Protein AF-A0A959KQ36-F1 (afdb_monomer_lite)

Foldseek 3Di:
DDDDDDPDPPPPPVVVVVVPPPPVPDCVVVCVPPPPPPPPPQWQFQEKEAEAALAPPDPDGFPPKAKDKDDPLLQQWAFPVRHSHFDQDPRMTTTIGGPVRFAAQVGWRWMWMWIDGPQWDIAIAIDTHHGSNHHDYYYAHTARQVDGHQQKHKDKDKQAWQDPQGRQAKDKDKTDDDPRHHKMKMKIDHHRKFFAAPVRHGAGAMKMKIKMWGAPPDPSSVSNCHRVFPFWWEAEPVRHTPGTHGDLDQIDMDMWMDGPPTTGDDIPDDMDMDMDTDQQRQDPVVRGGDDFQDKDWDWDADPVNRYIYTHDIDTDHDDPPD

pLDDT: mean 86.6, std 15.68, range [32.81, 97.75]

Sequence (322 aa):
MRIQNSTWTLGLFLLLLLAGACKRETFLEFADGLVLNVNTNILKTPLVISFVNANPNSGLSPNNITVDVLGEGADKLYSLTGESTITVIEGIVNIGIRPADAPSVQNPLEFTLIAKAPGFLQSVNHFTIFDADLTQHVTVYMVEKDHAPAGISVDRDQILDVQDGGLDVPFVIESNVSSTKKEKIQFFLPQGVQLLDRNFQPLNGSGQIELAHFDNRSPFSLDALTGMTDAMPAVDQDGKILGTVSFDLASLYSIEMTVGSQEVRYFSEPAVVTLTLNPQTFNPQTNDYIKAGDILPVWSLDETAMQWHKETLAEVVSNNGG

Radius of gyration: 32.19 Å; chains: 1; bounding box: 129×63×70 Å

Secondary structure (DSSP, 8-state):
--------SSSSSSSSSSSS------THHHHTT----------EEEEEEEEEES-TT--PPP-S-EEEEESTTGGGEE-TTS-SS---BTTEEEEEE-GGG--BTTB-EEEEEEEE-TTB--EEEEEEES-TTS-EEEEEEE-BSSSPPTTEEEEEEEEEEEETTEESS-EEEEPPP-SS----EEEEE-TTPPEE-TTSPBP-EEEEEEEEEE-TT-HHHHHTTTTTSSSEEEE-TT--EEEEE----S-EEEEEEEETTEEP-EESS--EEEEPPPTT-EETTTTEE--TT-EEEEEEEETTTTEEEEEEEEEP---TT-

Structure (mmCIF, N/CA/C/O backbone):
data_AF-A0A959KQ36-F1
#
_entry.id   AF-A0A959KQ36-F1
#
loop_
_atom_site.group_PDB
_atom_site.id
_atom_site.type_symbol
_atom_site.label_atom_id
_atom_site.label_alt_id
_atom_site.label_comp_id
_atom_site.label_asym_id
_atom_site.label_entity_id
_atom_site.label_seq_id
_atom_site.pdbx_PDB_ins_code
_atom_site.Cartn_x
_atom_site.Cartn_y
_atom_site.Cartn_z
_atom_site.occupancy
_atom_site.B_iso_or_equiv
_atom_site.auth_seq_id
_atom_site.auth_comp_id
_atom_site.auth_asym_id
_atom_site.auth_atom_id
_atom_site.pdbx_PDB_model_num
ATOM 1 N N . MET A 1 1 ? 101.581 -41.387 -39.940 1.00 39.34 1 MET A N 1
ATOM 2 C CA . MET A 1 1 ? 101.558 -41.018 -38.509 1.00 39.34 1 MET A CA 1
ATOM 3 C C . MET A 1 1 ? 100.228 -40.328 -38.224 1.00 39.34 1 MET A C 1
ATOM 5 O O . MET A 1 1 ? 99.742 -39.604 -39.079 1.00 39.34 1 MET A O 1
ATOM 9 N N . ARG A 1 2 ? 99.628 -40.699 -37.091 1.00 35.94 2 ARG A N 1
ATOM 10 C CA . ARG A 1 2 ? 98.299 -40.395 -36.519 1.00 35.94 2 ARG A CA 1
ATOM 11 C C . ARG A 1 2 ? 97.857 -38.905 -36.537 1.00 35.94 2 ARG A C 1
ATOM 13 O O . ARG A 1 2 ? 98.700 -38.064 -36.272 1.00 35.94 2 ARG A O 1
ATOM 20 N N . ILE A 1 3 ? 96.562 -38.638 -36.836 1.00 41.47 3 ILE A N 1
ATOM 21 C CA . ILE A 1 3 ? 95.482 -38.080 -35.943 1.00 41.47 3 ILE A CA 1
ATOM 22 C C . ILE A 1 3 ? 95.490 -36.518 -35.893 1.00 41.47 3 ILE A C 1
ATOM 24 O O . ILE A 1 3 ? 96.571 -35.960 -35.887 1.00 41.47 3 ILE A O 1
ATOM 28 N N . GLN A 1 4 ? 94.414 -35.700 -35.900 1.00 42.56 4 GLN A N 1
ATOM 29 C CA . GLN A 1 4 ? 92.993 -35.799 -35.499 1.00 42.56 4 GLN A CA 1
ATOM 30 C C . GLN A 1 4 ? 92.116 -34.701 -36.164 1.00 42.56 4 GLN A C 1
ATOM 32 O O . GLN A 1 4 ? 92.596 -33.611 -36.453 1.00 42.56 4 GLN A O 1
ATOM 37 N N . ASN A 1 5 ? 90.821 -35.015 -36.295 1.00 39.38 5 ASN A N 1
ATOM 38 C CA . ASN A 1 5 ? 89.581 -34.211 -36.288 1.00 39.38 5 ASN A CA 1
ATOM 39 C C . ASN A 1 5 ? 89.622 -32.684 -36.054 1.00 39.38 5 ASN A C 1
ATOM 41 O O . ASN A 1 5 ? 90.234 -32.224 -35.099 1.00 39.38 5 ASN A O 1
ATOM 45 N N . SER A 1 6 ? 88.728 -31.954 -36.741 1.00 42.88 6 SER A N 1
ATOM 46 C CA . SER A 1 6 ? 87.788 -31.026 -36.076 1.00 42.88 6 SER A CA 1
ATOM 47 C C . SER A 1 6 ? 86.678 -30.566 -37.034 1.00 42.88 6 SER A C 1
ATOM 49 O O . SER A 1 6 ? 86.832 -29.652 -37.841 1.00 42.88 6 SER A O 1
ATOM 51 N N . THR A 1 7 ? 85.539 -31.243 -36.941 1.00 48.69 7 THR A N 1
ATOM 52 C CA . THR A 1 7 ? 84.243 -30.914 -37.540 1.00 48.69 7 THR A CA 1
ATOM 53 C C . THR A 1 7 ? 83.518 -29.884 -36.667 1.00 48.69 7 THR A C 1
ATOM 55 O O . THR A 1 7 ? 82.726 -30.284 -35.823 1.00 48.69 7 THR A O 1
ATOM 58 N N . TRP A 1 8 ? 83.793 -28.580 -36.810 1.00 44.97 8 TRP A N 1
ATOM 59 C CA . TRP A 1 8 ? 83.130 -27.547 -35.978 1.00 44.97 8 TRP A CA 1
ATOM 60 C C . TRP A 1 8 ? 82.817 -26.205 -36.667 1.00 44.97 8 TRP A C 1
ATOM 62 O O . TRP A 1 8 ? 82.429 -25.257 -35.994 1.00 44.97 8 TRP A O 1
ATOM 72 N N . THR A 1 9 ? 82.912 -26.083 -37.994 1.00 48.66 9 THR A N 1
ATOM 73 C CA . THR A 1 9 ? 82.723 -24.778 -38.673 1.00 48.66 9 THR A CA 1
ATOM 74 C C . THR A 1 9 ? 81.495 -24.665 -39.577 1.00 48.66 9 THR A C 1
ATOM 76 O O . THR A 1 9 ? 81.267 -23.597 -40.135 1.00 48.66 9 THR A O 1
ATOM 79 N N . LEU A 1 10 ? 80.646 -25.697 -39.673 1.00 43.16 10 LEU A N 1
ATOM 80 C CA . LEU A 1 10 ? 79.378 -25.618 -40.425 1.00 43.16 10 LEU A CA 1
ATOM 81 C C . LEU A 1 10 ? 78.141 -25.295 -39.564 1.00 43.16 10 LEU A C 1
ATOM 83 O O . LEU A 1 10 ? 77.062 -25.083 -40.106 1.00 43.16 10 LEU A O 1
ATOM 87 N N . GLY A 1 11 ? 78.280 -25.234 -38.234 1.00 41.78 11 GLY A N 1
ATOM 88 C CA . GLY A 1 11 ? 77.163 -24.979 -37.312 1.00 41.78 11 GLY A CA 1
ATOM 89 C C . GLY A 1 11 ? 76.848 -23.500 -37.059 1.00 41.78 11 GLY A C 1
ATOM 90 O O . GLY A 1 11 ? 75.763 -23.187 -36.582 1.00 41.78 11 GLY A O 1
ATOM 91 N N . LEU A 1 12 ? 77.762 -22.577 -37.385 1.00 45.16 12 LEU A N 1
ATOM 92 C CA . LEU A 1 12 ? 77.615 -21.163 -37.008 1.00 45.16 12 LEU A CA 1
ATOM 93 C C . LEU A 1 12 ? 76.959 -20.285 -38.090 1.00 45.16 12 LEU A C 1
ATOM 95 O O . LEU A 1 12 ? 76.477 -19.201 -37.781 1.00 45.16 12 LEU A O 1
ATOM 99 N N . PHE A 1 13 ? 76.888 -20.747 -39.344 1.00 46.06 13 PHE A N 1
ATOM 100 C CA . PHE A 1 13 ? 76.277 -19.979 -40.442 1.00 46.06 13 PHE A CA 1
ATOM 101 C C . PHE A 1 13 ? 74.783 -20.293 -40.645 1.00 46.06 13 PHE A C 1
ATOM 103 O O . PHE A 1 13 ? 74.053 -19.482 -41.207 1.00 46.06 13 PHE A O 1
ATOM 110 N N . LEU A 1 14 ? 74.297 -21.431 -40.128 1.00 44.25 14 LEU A N 1
ATOM 111 C CA . LEU A 1 14 ? 72.878 -21.810 -40.190 1.00 44.25 14 LEU A CA 1
ATOM 112 C C . LEU A 1 14 ? 72.047 -21.203 -39.040 1.00 44.25 14 LEU A C 1
ATOM 114 O O . LEU A 1 14 ? 70.830 -21.096 -39.154 1.00 44.25 14 LEU A O 1
ATOM 118 N N . LEU A 1 15 ? 72.692 -20.750 -37.957 1.00 43.53 15 LEU A N 1
ATOM 119 C CA . LEU A 1 15 ? 72.014 -20.119 -36.814 1.00 43.53 15 LEU A CA 1
ATOM 120 C C . LEU A 1 15 ? 71.722 -18.618 -37.022 1.00 43.53 15 LEU A C 1
ATOM 122 O O . LEU A 1 15 ? 70.867 -18.061 -36.342 1.00 43.53 15 LEU A O 1
ATOM 126 N N . LEU A 1 16 ? 72.394 -17.964 -37.977 1.00 48.03 16 LEU A N 1
ATOM 127 C CA . LEU A 1 16 ? 72.200 -16.540 -38.301 1.00 48.03 16 LEU A CA 1
ATOM 128 C C . LEU A 1 16 ? 71.089 -16.286 -39.337 1.00 48.03 16 LEU A C 1
ATOM 130 O O . LEU A 1 16 ? 70.640 -15.153 -39.475 1.00 48.03 16 LEU A O 1
ATOM 134 N N . LEU A 1 17 ? 70.591 -17.327 -40.014 1.00 48.25 17 LEU A N 1
ATOM 135 C CA . LEU A 1 17 ? 69.472 -17.223 -40.965 1.00 48.25 17 LEU A CA 1
ATOM 136 C C . LEU A 1 17 ? 68.087 -17.424 -40.321 1.00 48.25 17 LEU A C 1
ATOM 138 O O . LEU A 1 17 ? 67.076 -17.163 -40.965 1.00 48.25 17 LEU A O 1
ATOM 142 N N . LEU A 1 18 ? 68.019 -17.816 -39.043 1.00 49.22 18 LEU A N 1
ATOM 143 C CA . LEU A 1 18 ? 66.759 -17.974 -38.297 1.00 49.22 18 LEU A CA 1
ATOM 144 C C . LEU A 1 18 ? 66.355 -16.729 -37.483 1.00 49.22 18 LEU A C 1
ATOM 146 O O . LEU A 1 18 ? 65.248 -16.680 -36.956 1.00 49.22 18 LEU A O 1
ATOM 150 N N . ALA A 1 19 ? 67.200 -15.693 -37.421 1.00 47.44 19 ALA A N 1
ATOM 151 C CA . ALA A 1 19 ? 66.886 -14.439 -36.725 1.00 47.44 19 ALA A CA 1
ATOM 152 C C . ALA A 1 19 ? 66.074 -13.433 -37.575 1.00 47.44 19 ALA A C 1
ATOM 154 O O . ALA A 1 19 ? 65.651 -12.403 -37.059 1.00 47.44 19 ALA A O 1
ATOM 155 N N . GLY A 1 20 ? 65.843 -13.713 -38.866 1.00 50.19 20 GLY A N 1
ATOM 156 C CA . GLY A 1 20 ? 65.149 -12.805 -39.794 1.00 50.19 20 GLY A CA 1
ATOM 157 C C . GLY A 1 20 ? 63.683 -13.140 -40.097 1.00 50.19 20 GLY A C 1
ATOM 158 O O . GLY A 1 20 ? 63.033 -12.375 -40.803 1.00 50.19 20 GLY A O 1
ATOM 159 N N . ALA A 1 21 ? 63.152 -14.262 -39.597 1.00 45.69 21 ALA A N 1
ATOM 160 C CA . ALA A 1 21 ? 61.832 -14.778 -39.993 1.00 45.69 21 ALA A CA 1
ATOM 161 C C . ALA A 1 21 ? 60.810 -14.863 -38.847 1.00 45.69 21 ALA A C 1
ATOM 163 O O . ALA A 1 21 ? 59.798 -15.541 -38.974 1.00 45.69 21 ALA A O 1
ATOM 164 N N . CYS A 1 22 ? 61.038 -14.151 -37.743 1.00 48.75 22 CYS A N 1
ATOM 165 C CA . CYS A 1 22 ? 60.004 -13.917 -36.739 1.00 48.75 22 CYS A CA 1
ATOM 166 C C . CYS A 1 22 ? 59.527 -12.466 -36.864 1.00 48.75 22 CYS A C 1
ATOM 168 O O . CYS A 1 22 ? 59.737 -11.638 -35.977 1.00 48.75 22 CYS A O 1
ATOM 170 N N . LYS A 1 23 ? 58.904 -12.137 -38.006 1.00 49.00 23 LYS A N 1
ATOM 171 C CA . LYS A 1 23 ? 57.934 -11.044 -38.002 1.00 49.00 23 LYS A CA 1
ATOM 172 C C . LYS A 1 23 ? 56.833 -11.512 -37.064 1.00 49.00 23 LYS A C 1
ATOM 174 O O . LYS A 1 23 ? 56.062 -12.408 -37.386 1.00 49.00 23 LYS A O 1
ATOM 179 N N . ARG A 1 24 ? 56.843 -10.963 -35.855 1.00 48.59 24 ARG A N 1
ATOM 180 C CA . ARG A 1 24 ? 55.695 -10.968 -34.963 1.00 48.59 24 ARG A CA 1
ATOM 181 C C . ARG A 1 24 ? 54.621 -10.208 -35.728 1.00 48.59 24 ARG A C 1
ATOM 183 O O . ARG A 1 24 ? 54.586 -8.987 -35.635 1.00 48.59 24 ARG A O 1
ATOM 190 N N . GLU A 1 25 ? 53.840 -10.913 -36.543 1.00 49.97 25 GLU A N 1
ATOM 191 C CA . GLU A 1 25 ? 52.585 -10.386 -37.059 1.00 49.97 25 GLU A CA 1
ATOM 192 C C . GLU A 1 25 ? 51.754 -10.106 -35.819 1.00 49.97 25 GLU A C 1
ATOM 194 O O . GLU A 1 25 ? 51.237 -10.988 -35.129 1.00 49.97 25 GLU A O 1
ATOM 199 N N . THR A 1 26 ? 51.839 -8.856 -35.384 1.00 53.16 26 THR A N 1
ATOM 200 C CA . THR A 1 26 ? 51.084 -8.375 -34.254 1.00 53.16 26 THR A CA 1
ATOM 201 C C . THR A 1 26 ? 49.630 -8.508 -34.651 1.00 53.16 26 THR A C 1
ATOM 203 O O . THR A 1 26 ? 49.265 -8.135 -35.759 1.00 53.16 26 THR A O 1
ATOM 206 N N . PHE A 1 27 ? 48.802 -8.982 -33.725 1.00 53.59 27 PHE A N 1
ATOM 207 C CA . PHE A 1 27 ? 47.335 -8.976 -33.782 1.00 53.59 27 PHE A CA 1
ATOM 208 C C . PHE A 1 27 ? 46.727 -7.700 -34.422 1.00 53.59 27 PHE A C 1
ATOM 210 O O . PHE A 1 27 ? 45.635 -7.735 -34.972 1.00 53.59 27 PHE A O 1
ATOM 217 N N . LEU A 1 28 ? 47.478 -6.595 -34.405 1.00 53.62 28 LEU A N 1
ATOM 218 C CA . LEU A 1 28 ? 47.229 -5.333 -35.096 1.00 53.62 28 LEU A CA 1
ATOM 219 C C . LEU A 1 28 ? 47.080 -5.426 -36.634 1.00 53.62 28 LEU A C 1
ATOM 221 O O . LEU A 1 28 ? 46.250 -4.699 -37.159 1.00 53.62 28 LEU A O 1
ATOM 225 N N . GLU A 1 29 ? 47.780 -6.312 -37.358 1.00 57.22 29 GLU A N 1
ATOM 226 C CA . GLU A 1 29 ? 47.591 -6.465 -38.823 1.00 57.22 29 GLU A CA 1
ATOM 227 C C . GLU A 1 29 ? 46.264 -7.166 -39.175 1.00 57.22 29 GLU A C 1
ATOM 229 O O . GLU A 1 29 ? 45.702 -6.916 -40.236 1.00 57.22 29 GLU A O 1
ATOM 234 N N . PHE A 1 30 ? 45.710 -7.981 -38.266 1.00 56.03 30 PHE A N 1
ATOM 235 C CA . PHE A 1 30 ? 44.366 -8.569 -38.408 1.00 56.03 30 PHE A CA 1
ATOM 236 C C . PHE A 1 30 ? 43.237 -7.622 -37.969 1.00 56.03 30 PHE A C 1
ATOM 238 O O . PHE A 1 30 ? 42.074 -7.865 -38.287 1.00 56.03 30 PHE A O 1
ATOM 245 N N . ALA A 1 31 ? 43.561 -6.570 -37.215 1.00 59.69 31 ALA A N 1
ATOM 246 C CA . ALA A 1 31 ? 42.600 -5.574 -36.750 1.00 59.69 31 ALA A CA 1
ATOM 247 C C . ALA A 1 31 ? 42.448 -4.397 -37.730 1.00 59.69 31 ALA A C 1
ATOM 249 O O . ALA A 1 31 ? 41.450 -3.676 -37.662 1.00 59.69 31 ALA A O 1
ATOM 250 N N . ASP A 1 32 ? 43.401 -4.211 -38.648 1.00 54.84 32 ASP A N 1
ATOM 251 C CA . ASP A 1 32 ? 43.357 -3.144 -39.646 1.00 54.84 32 ASP A CA 1
ATOM 252 C C . ASP A 1 32 ? 42.294 -3.473 -40.709 1.00 54.84 32 ASP A C 1
ATOM 254 O O . ASP A 1 32 ? 42.451 -4.357 -41.549 1.00 54.84 32 ASP A O 1
ATOM 258 N N . GLY A 1 33 ? 41.148 -2.793 -40.615 1.00 58.69 33 GLY A N 1
ATOM 259 C CA . GLY A 1 33 ? 39.956 -3.060 -41.429 1.00 58.69 33 GLY A CA 1
ATOM 260 C C . GLY A 1 33 ? 38.892 -3.934 -40.754 1.00 58.69 33 GLY A C 1
ATOM 261 O O . GLY A 1 33 ? 37.825 -4.140 -41.338 1.00 58.69 33 GLY A O 1
ATOM 262 N N . LEU A 1 34 ? 39.119 -4.401 -39.519 1.00 56.16 34 LEU A N 1
ATOM 263 C CA . LEU A 1 34 ? 38.084 -5.064 -38.726 1.00 56.16 34 LEU A CA 1
ATOM 264 C C . LEU A 1 34 ? 37.085 -4.018 -38.211 1.00 56.16 34 LEU A C 1
ATOM 266 O O . LEU A 1 34 ? 37.277 -3.396 -37.167 1.00 56.16 34 LEU A O 1
ATOM 270 N N . VAL A 1 35 ? 35.976 -3.846 -38.927 1.00 60.88 35 VAL A N 1
ATOM 271 C CA . VAL A 1 35 ? 34.813 -3.125 -38.401 1.00 60.88 35 VAL A CA 1
ATOM 272 C C . VAL A 1 35 ? 34.049 -4.083 -37.492 1.00 60.88 35 VAL A C 1
ATOM 274 O O . VAL A 1 35 ? 33.198 -4.851 -37.942 1.00 60.88 35 VAL A O 1
ATOM 277 N N . LEU A 1 36 ? 34.373 -4.062 -36.198 1.00 54.25 36 LEU A N 1
ATOM 278 C CA . LEU A 1 36 ? 33.565 -4.733 -35.187 1.00 54.25 36 LEU A CA 1
ATOM 279 C C . LEU A 1 36 ? 32.254 -3.954 -35.029 1.00 54.25 36 LEU A C 1
ATOM 281 O O . LEU A 1 36 ? 32.176 -2.970 -34.297 1.00 54.25 36 LEU A O 1
ATOM 285 N N . ASN A 1 37 ? 31.225 -4.391 -35.747 1.00 50.53 37 ASN A N 1
ATOM 286 C CA . ASN A 1 37 ? 29.881 -3.852 -35.609 1.00 50.53 37 ASN A CA 1
ATOM 287 C C . ASN A 1 37 ? 29.239 -4.483 -34.362 1.00 50.53 37 ASN A C 1
ATOM 289 O O . ASN A 1 37 ? 28.537 -5.491 -34.442 1.00 50.53 37 ASN A O 1
ATOM 293 N N . VAL A 1 38 ? 29.581 -3.953 -33.183 1.00 56.94 38 VAL A N 1
ATOM 294 C CA . VAL A 1 38 ? 28.945 -4.355 -31.924 1.00 56.94 38 VAL A CA 1
ATOM 295 C C . VAL A 1 38 ? 27.541 -3.776 -31.934 1.00 56.94 38 VAL A C 1
ATOM 297 O O . VAL A 1 38 ? 27.365 -2.567 -31.805 1.00 56.94 38 VAL A O 1
ATOM 300 N N . ASN A 1 39 ? 26.537 -4.635 -32.093 1.00 52.00 39 ASN A N 1
ATOM 301 C CA . ASN A 1 39 ? 25.166 -4.231 -31.834 1.00 52.00 39 ASN A CA 1
ATOM 302 C C . ASN A 1 39 ? 25.042 -3.947 -30.329 1.00 52.00 39 ASN A C 1
ATOM 304 O O . ASN A 1 39 ? 25.015 -4.868 -29.517 1.00 52.00 39 ASN A O 1
ATOM 308 N N . THR A 1 40 ? 25.028 -2.667 -29.962 1.00 56.12 40 THR A N 1
ATOM 309 C CA . THR A 1 40 ? 24.921 -2.206 -28.572 1.00 56.12 40 THR A CA 1
ATOM 310 C C . THR A 1 40 ? 23.494 -2.279 -28.036 1.00 56.12 40 THR A C 1
ATOM 312 O O . THR A 1 40 ? 23.262 -1.898 -26.891 1.00 56.12 40 THR A O 1
ATOM 315 N N . ASN A 1 41 ? 22.535 -2.782 -28.822 1.00 62.81 41 ASN A N 1
ATOM 316 C CA . ASN A 1 41 ? 21.146 -2.940 -28.405 1.00 62.81 41 ASN A CA 1
ATOM 317 C C . ASN A 1 41 ? 20.966 -4.219 -27.566 1.00 62.81 41 ASN A C 1
ATOM 319 O O . ASN A 1 41 ? 20.282 -5.166 -27.954 1.00 62.81 41 ASN A O 1
ATOM 323 N N . ILE A 1 42 ? 21.684 -4.272 -26.444 1.00 79.81 42 ILE A N 1
ATOM 324 C CA . ILE A 1 42 ? 21.745 -5.432 -25.545 1.00 79.81 42 ILE A CA 1
ATOM 325 C C . ILE A 1 42 ? 20.494 -5.478 -24.653 1.00 79.81 42 ILE A C 1
ATOM 327 O O . ILE A 1 42 ? 20.052 -6.559 -24.262 1.00 79.81 42 ILE A O 1
ATOM 331 N N . LEU A 1 43 ? 19.892 -4.316 -24.387 1.00 85.50 43 LEU A N 1
ATOM 332 C CA . LEU A 1 43 ? 18.676 -4.153 -23.600 1.00 85.50 43 LEU A CA 1
ATOM 333 C C . LEU A 1 43 ? 17.736 -3.160 -24.279 1.00 85.50 43 LEU A C 1
ATOM 335 O O . LEU A 1 43 ? 18.173 -2.128 -24.783 1.00 85.50 43 LEU A O 1
ATOM 339 N N . LYS A 1 44 ? 16.442 -3.466 -24.231 1.00 90.75 44 LYS A N 1
ATOM 340 C CA . LYS A 1 44 ? 15.368 -2.499 -24.453 1.00 90.75 44 LYS A CA 1
ATOM 341 C C . LYS A 1 44 ? 15.007 -1.863 -23.112 1.00 90.75 44 LYS A C 1
ATOM 343 O O . LYS A 1 44 ? 15.012 -2.574 -22.113 1.00 90.75 44 LYS A O 1
ATOM 348 N N . THR A 1 45 ? 14.653 -0.578 -23.086 1.00 90.06 45 THR A N 1
ATOM 349 C CA . THR A 1 45 ? 14.275 0.141 -21.851 1.00 90.06 45 THR A CA 1
ATOM 350 C C . THR A 1 45 ? 12.804 0.553 -21.900 1.00 90.06 45 THR A C 1
ATOM 352 O O . THR A 1 45 ? 12.495 1.708 -22.202 1.00 90.06 45 THR A O 1
ATOM 355 N N . PRO A 1 46 ? 11.870 -0.378 -21.664 1.00 91.50 46 PRO A N 1
ATOM 356 C CA . PRO A 1 46 ? 10.446 -0.083 -21.769 1.00 91.50 46 PRO A CA 1
ATOM 357 C C . PRO A 1 46 ? 9.865 0.685 -20.592 1.00 91.50 46 PRO A C 1
ATOM 359 O O . PRO A 1 46 ? 8.732 1.140 -20.689 1.00 91.50 46 PRO A O 1
ATOM 362 N N . LEU A 1 47 ? 10.591 0.839 -19.484 1.00 95.00 47 LEU A N 1
ATOM 363 C CA . LEU A 1 47 ? 10.050 1.524 -18.319 1.00 95.00 47 LEU A CA 1
ATOM 364 C C . LEU A 1 47 ? 11.109 2.377 -17.624 1.00 95.00 47 LEU A C 1
ATOM 366 O O . LEU A 1 47 ? 12.192 1.908 -17.272 1.00 95.00 47 LEU A O 1
ATOM 370 N N . VAL A 1 48 ? 10.754 3.639 -17.407 1.00 95.81 48 VAL A N 1
ATOM 371 C CA . VAL A 1 48 ? 11.490 4.597 -16.588 1.00 95.81 48 VAL A CA 1
ATOM 372 C C . VAL A 1 48 ? 10.578 5.028 -15.450 1.00 95.81 48 VAL A C 1
ATOM 374 O O . VAL A 1 48 ? 9.477 5.521 -15.688 1.00 95.81 48 VAL A O 1
ATOM 377 N N . ILE A 1 49 ? 11.041 4.840 -14.220 1.00 96.31 49 ILE A N 1
ATOM 378 C CA . ILE A 1 49 ? 10.292 5.135 -13.002 1.00 96.31 49 ILE A CA 1
ATOM 379 C C . ILE A 1 49 ? 10.974 6.295 -12.290 1.00 96.31 49 ILE A C 1
ATOM 381 O O . ILE A 1 49 ? 12.162 6.212 -11.984 1.00 96.31 49 ILE A O 1
ATOM 385 N N . SER A 1 50 ? 10.220 7.349 -12.003 1.00 96.62 50 SER A N 1
ATOM 386 C CA . SER A 1 50 ? 10.675 8.491 -11.210 1.00 96.62 50 SER A CA 1
ATOM 387 C C . SER A 1 50 ? 9.976 8.488 -9.858 1.00 96.62 50 SER A C 1
ATOM 389 O O . SER A 1 50 ? 8.750 8.470 -9.799 1.00 96.62 50 SER A O 1
ATOM 391 N N . PHE A 1 51 ? 10.738 8.550 -8.773 1.00 97.12 51 PHE A N 1
ATOM 392 C CA . PHE A 1 51 ? 10.211 8.658 -7.418 1.00 97.12 51 PHE A CA 1
ATOM 393 C C . PHE A 1 51 ? 10.183 10.120 -6.986 1.00 97.12 51 PHE A C 1
ATOM 395 O O . PHE A 1 51 ? 11.204 10.809 -7.008 1.00 97.12 51 PHE A O 1
ATOM 402 N N . VAL A 1 52 ? 9.013 10.596 -6.573 1.00 96.94 52 VAL A N 1
ATOM 403 C CA . VAL A 1 52 ? 8.814 11.976 -6.115 1.00 96.94 52 VAL A CA 1
ATOM 404 C C . VAL A 1 52 ? 8.045 11.992 -4.802 1.00 96.94 52 VAL A C 1
ATOM 406 O O . VAL A 1 52 ? 7.388 11.017 -4.445 1.00 96.94 52 VAL A O 1
ATOM 409 N N . ASN A 1 53 ? 8.111 13.102 -4.069 1.00 97.56 53 ASN A N 1
ATOM 410 C CA . ASN A 1 53 ? 7.255 13.289 -2.903 1.00 97.56 53 ASN A CA 1
ATOM 411 C C . ASN A 1 53 ? 5.809 13.530 -3.363 1.00 97.56 53 ASN A C 1
ATOM 413 O O . ASN A 1 53 ? 5.563 14.383 -4.216 1.00 97.56 53 ASN A O 1
ATOM 417 N N . ALA A 1 54 ? 4.857 12.800 -2.783 1.00 96.69 54 ALA A N 1
ATOM 418 C CA . ALA A 1 54 ? 3.430 12.982 -3.031 1.00 96.69 54 ALA A CA 1
ATOM 419 C C . ALA A 1 54 ? 2.922 14.362 -2.574 1.00 96.69 54 ALA A C 1
ATOM 421 O O . ALA A 1 54 ? 1.917 14.856 -3.084 1.00 96.69 54 ALA A O 1
ATOM 422 N N . ASN A 1 55 ? 3.612 15.007 -1.627 1.00 96.31 55 ASN A N 1
ATOM 423 C CA . ASN A 1 55 ? 3.332 16.373 -1.207 1.00 96.31 55 ASN A CA 1
ATOM 424 C C . ASN A 1 55 ? 4.144 17.388 -2.027 1.00 96.31 55 ASN A C 1
ATOM 426 O O . ASN A 1 55 ? 5.328 17.589 -1.748 1.00 96.31 55 ASN A O 1
ATOM 430 N N . PRO A 1 56 ? 3.517 18.115 -2.975 1.00 92.81 56 PRO A N 1
ATOM 431 C CA . PRO A 1 56 ? 4.224 19.082 -3.818 1.00 92.81 56 PRO A CA 1
ATOM 432 C C . PRO A 1 56 ? 4.712 20.317 -3.049 1.00 92.81 56 PRO A C 1
ATOM 434 O O . PRO A 1 56 ? 5.494 21.101 -3.580 1.00 92.81 56 PRO A O 1
ATOM 437 N N . ASN A 1 57 ? 4.234 20.522 -1.817 1.00 93.44 57 ASN A N 1
ATOM 438 C CA . ASN A 1 57 ? 4.653 21.632 -0.964 1.00 93.44 57 ASN A CA 1
ATOM 439 C C . ASN A 1 57 ? 5.814 21.251 -0.037 1.00 93.44 57 ASN A C 1
ATOM 441 O O . ASN A 1 57 ? 6.320 22.115 0.680 1.00 93.44 57 ASN A O 1
ATOM 445 N N . SER A 1 58 ? 6.222 19.978 -0.021 1.00 93.56 58 SER A N 1
ATOM 446 C CA . SER A 1 58 ? 7.386 19.547 0.744 1.00 93.56 58 SER A CA 1
ATOM 447 C C . SER A 1 58 ? 8.674 19.847 -0.019 1.00 93.56 58 SER A C 1
ATOM 449 O O . SER A 1 58 ? 8.773 19.643 -1.228 1.00 93.56 58 SER A O 1
ATOM 451 N N . GLY A 1 59 ? 9.689 20.317 0.706 1.00 90.06 59 GLY A N 1
ATOM 452 C CA . GLY A 1 59 ? 11.051 20.437 0.182 1.00 90.06 59 GLY A CA 1
ATOM 453 C C . GLY A 1 59 ? 11.843 19.127 0.242 1.00 90.06 59 GLY A C 1
ATOM 454 O O . GLY A 1 59 ? 12.977 19.086 -0.234 1.00 90.06 59 GLY A O 1
ATOM 455 N N . LEU A 1 60 ? 11.288 18.070 0.847 1.00 93.81 60 LEU A N 1
ATOM 456 C CA . LEU A 1 60 ? 11.961 16.787 1.005 1.00 93.81 60 LEU A CA 1
ATOM 457 C C . LEU A 1 60 ? 11.732 15.916 -0.231 1.00 93.81 60 LEU A C 1
ATOM 459 O O . LEU A 1 60 ? 10.607 15.528 -0.529 1.00 93.81 60 LEU A O 1
ATOM 463 N N . SER A 1 61 ? 12.806 15.566 -0.933 1.00 94.19 61 SER A N 1
ATOM 464 C CA . SER A 1 61 ? 12.758 14.528 -1.970 1.00 94.19 61 SER A CA 1
ATOM 465 C C . SER A 1 61 ? 13.072 13.156 -1.366 1.00 94.19 61 SER A C 1
ATOM 467 O O . SER A 1 61 ? 13.937 13.083 -0.481 1.00 94.19 61 SER A O 1
ATOM 469 N N . PRO A 1 62 ? 12.428 12.070 -1.833 1.00 95.75 62 PRO A N 1
ATOM 470 C CA . PRO A 1 62 ? 12.816 10.720 -1.449 1.00 95.75 62 PRO A CA 1
ATOM 471 C C . PRO A 1 62 ? 14.288 10.469 -1.799 1.00 95.75 62 PRO A C 1
ATOM 473 O O . PRO A 1 62 ? 14.718 10.679 -2.929 1.00 95.75 62 PRO A O 1
ATOM 476 N N . ASN A 1 63 ? 15.076 10.045 -0.813 1.00 94.88 63 ASN A N 1
ATOM 477 C CA . ASN A 1 63 ? 16.505 9.764 -0.953 1.00 94.88 63 ASN A CA 1
ATOM 478 C C . ASN A 1 63 ? 16.821 8.390 -0.362 1.00 94.88 63 ASN A C 1
ATOM 480 O O . ASN A 1 63 ? 16.081 7.903 0.491 1.00 94.88 63 ASN A O 1
ATOM 484 N N . ASN A 1 64 ? 17.942 7.789 -0.778 1.00 95.19 64 ASN A N 1
ATOM 485 C CA . ASN A 1 64 ? 18.351 6.441 -0.355 1.00 95.19 64 ASN A CA 1
ATOM 486 C C . ASN A 1 64 ? 17.243 5.400 -0.579 1.00 95.19 64 ASN A C 1
ATOM 488 O O . ASN A 1 64 ? 16.972 4.569 0.287 1.00 95.19 64 ASN A O 1
ATOM 492 N N . ILE A 1 65 ? 16.579 5.499 -1.731 1.00 97.25 65 ILE A N 1
ATOM 493 C CA . ILE A 1 65 ? 15.475 4.619 -2.092 1.00 97.25 65 ILE A CA 1
ATOM 494 C C . ILE A 1 65 ? 16.039 3.229 -2.377 1.00 97.25 65 ILE A C 1
ATOM 496 O O . ILE A 1 65 ? 16.941 3.073 -3.203 1.00 97.25 65 ILE A O 1
ATOM 500 N N . THR A 1 66 ? 15.489 2.225 -1.710 1.00 96.12 66 THR A N 1
ATOM 501 C CA . THR A 1 66 ? 15.723 0.816 -2.022 1.00 96.12 66 THR A CA 1
ATOM 502 C C . THR A 1 66 ? 14.496 0.259 -2.720 1.00 96.12 66 THR A C 1
ATOM 504 O O . THR A 1 66 ? 13.372 0.579 -2.324 1.00 96.12 66 THR A O 1
ATOM 507 N N . VAL A 1 67 ? 14.711 -0.576 -3.733 1.00 95.00 67 VAL A N 1
ATOM 508 C CA . VAL A 1 67 ? 13.634 -1.234 -4.470 1.00 95.00 67 VAL A CA 1
ATOM 509 C C . VAL A 1 67 ? 13.791 -2.743 -4.393 1.00 95.00 67 VAL A C 1
ATOM 511 O O . VAL A 1 67 ? 14.867 -3.269 -4.666 1.00 95.00 67 VAL A O 1
ATOM 514 N N . ASP A 1 68 ? 12.703 -3.416 -4.044 1.00 93.25 68 ASP A N 1
ATOM 515 C CA . ASP A 1 68 ? 12.551 -4.860 -4.173 1.00 93.25 68 ASP A CA 1
ATOM 516 C C . ASP A 1 68 ? 11.610 -5.131 -5.349 1.00 93.25 68 ASP A C 1
ATOM 518 O O . ASP A 1 68 ? 10.619 -4.418 -5.537 1.00 93.25 68 ASP A O 1
ATOM 522 N N . VAL A 1 69 ? 11.917 -6.147 -6.158 1.00 92.75 69 VAL A N 1
ATOM 523 C CA . VAL A 1 69 ? 11.071 -6.536 -7.290 1.00 92.75 69 VAL A CA 1
ATOM 524 C C . VAL A 1 69 ?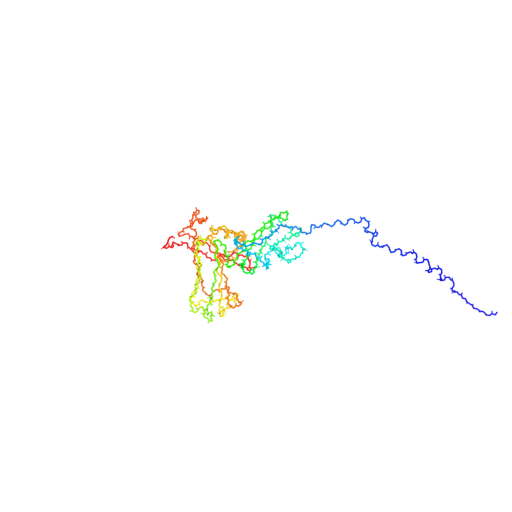 10.603 -7.971 -7.120 1.00 92.75 69 VAL A C 1
ATOM 526 O O . VAL A 1 69 ? 11.408 -8.876 -6.904 1.00 92.75 69 VAL A O 1
ATOM 529 N N . LEU A 1 70 ? 9.290 -8.160 -7.212 1.00 90.69 70 LEU A N 1
ATOM 530 C CA . LEU A 1 70 ? 8.594 -9.423 -7.000 1.00 90.69 70 LEU A CA 1
ATOM 531 C C . LEU A 1 70 ? 7.758 -9.798 -8.231 1.00 90.69 70 LEU A C 1
ATOM 533 O O . LEU A 1 70 ? 7.474 -8.961 -9.090 1.00 90.69 70 LEU A O 1
ATOM 537 N N . GLY A 1 71 ? 7.326 -11.057 -8.283 1.00 86.31 71 GLY A N 1
ATOM 538 C CA . GLY A 1 71 ? 6.482 -11.599 -9.351 1.00 86.31 71 GLY A CA 1
ATOM 539 C C . GLY A 1 71 ? 7.253 -12.408 -10.395 1.00 86.31 71 GLY A C 1
ATOM 540 O O . GLY A 1 71 ? 8.484 -12.448 -10.402 1.00 86.31 71 GLY A O 1
ATOM 541 N N . GLU A 1 72 ? 6.513 -13.071 -11.285 1.00 84.81 72 GLU A N 1
ATOM 542 C CA . GLU A 1 72 ? 7.072 -13.990 -12.289 1.00 84.81 72 GLU A CA 1
ATOM 543 C C . GLU A 1 72 ? 7.997 -13.307 -13.304 1.00 84.81 72 GLU A C 1
ATOM 545 O O . GLU A 1 72 ? 8.826 -13.969 -13.925 1.00 84.81 72 GLU A O 1
ATOM 550 N N . GLY A 1 73 ? 7.851 -11.994 -13.500 1.00 89.25 73 GLY A N 1
ATOM 551 C CA . GLY A 1 73 ? 8.696 -11.221 -14.400 1.00 89.25 73 GLY A CA 1
ATOM 552 C C . GLY A 1 73 ? 9.999 -10.706 -13.792 1.00 89.25 73 GLY A C 1
ATOM 553 O O . GLY A 1 73 ? 10.829 -10.187 -14.537 1.00 89.25 73 GLY A O 1
ATOM 554 N N . ALA A 1 74 ? 10.197 -10.822 -12.475 1.00 91.25 74 ALA A N 1
ATOM 555 C CA . ALA A 1 74 ? 11.291 -10.156 -11.767 1.00 91.25 74 ALA A CA 1
ATOM 556 C C . ALA A 1 74 ? 12.692 -10.590 -12.242 1.00 91.25 74 ALA A C 1
ATOM 558 O O . ALA A 1 74 ? 13.607 -9.772 -12.306 1.00 91.25 74 ALA A O 1
ATOM 559 N N . ASP A 1 75 ? 12.864 -11.856 -12.629 1.00 92.81 75 ASP A N 1
ATOM 560 C CA . ASP A 1 75 ? 14.141 -12.427 -13.082 1.00 92.81 75 ASP A CA 1
ATOM 561 C C . ASP A 1 75 ? 14.558 -11.995 -14.503 1.00 92.81 75 ASP A C 1
ATOM 563 O O . ASP A 1 75 ? 15.694 -12.236 -14.925 1.00 92.81 75 ASP A O 1
ATOM 567 N N . LYS A 1 76 ? 13.654 -11.332 -15.234 1.00 93.56 76 LYS A N 1
ATOM 568 C CA . LYS A 1 76 ? 13.862 -10.821 -16.600 1.00 93.56 76 LYS A CA 1
ATOM 569 C C . LYS A 1 76 ? 14.201 -9.331 -16.643 1.00 93.56 76 LYS A C 1
ATOM 571 O O . LYS A 1 76 ? 14.378 -8.782 -17.734 1.00 93.56 76 LYS A O 1
ATOM 576 N N . LEU A 1 77 ? 14.275 -8.680 -15.484 1.00 94.12 77 LEU A N 1
ATOM 577 C CA . LEU A 1 77 ? 14.542 -7.253 -15.367 1.00 94.12 77 LEU A CA 1
ATOM 578 C C . LEU A 1 77 ? 16.021 -6.994 -15.097 1.00 94.12 77 LEU A C 1
ATOM 580 O O . LEU A 1 77 ? 16.664 -7.687 -14.309 1.00 94.12 77 LEU A O 1
ATOM 584 N N . TYR A 1 78 ? 16.545 -5.960 -15.745 1.00 92.69 78 TYR A N 1
ATOM 585 C CA . TYR A 1 78 ? 17.942 -5.564 -15.643 1.00 92.69 78 TYR A CA 1
ATOM 586 C C . TYR A 1 78 ? 18.070 -4.052 -15.477 1.00 92.69 78 TYR A C 1
ATOM 588 O O . TYR A 1 78 ? 17.238 -3.285 -15.954 1.00 92.69 78 TYR A O 1
ATOM 596 N N . SER A 1 79 ? 19.144 -3.604 -14.840 1.00 89.38 79 SER A N 1
ATOM 597 C CA . SER A 1 79 ? 19.571 -2.208 -14.886 1.00 89.38 79 SER A CA 1
ATOM 598 C C . SER A 1 79 ? 20.088 -1.842 -16.287 1.00 89.38 79 SER A C 1
ATOM 600 O O . SER A 1 79 ? 20.363 -2.712 -17.117 1.00 89.38 79 SER A O 1
ATOM 602 N N . LEU A 1 80 ? 20.318 -0.550 -16.553 1.00 81.69 80 LEU A N 1
ATOM 603 C CA . LEU A 1 80 ? 20.934 -0.101 -17.816 1.00 81.69 80 LEU A CA 1
ATOM 604 C C . LEU A 1 80 ? 22.347 -0.658 -18.049 1.00 81.69 80 LEU A C 1
ATOM 606 O O . LEU A 1 80 ? 22.815 -0.671 -19.185 1.00 81.69 80 LEU A O 1
ATOM 610 N N . THR A 1 81 ? 23.034 -1.104 -16.994 1.00 82.75 81 THR A N 1
ATOM 611 C CA . THR A 1 81 ? 24.356 -1.736 -17.095 1.00 82.75 81 THR A CA 1
ATOM 612 C C . THR A 1 81 ? 24.275 -3.249 -17.314 1.00 82.75 81 THR A C 1
ATOM 614 O O . THR A 1 81 ? 25.311 -3.887 -17.492 1.00 82.75 81 THR A O 1
ATOM 617 N N . GLY A 1 82 ? 23.069 -3.830 -17.354 1.00 82.44 82 GLY A N 1
ATOM 618 C CA . GLY A 1 82 ? 22.853 -5.268 -17.537 1.00 82.44 82 GLY A CA 1
ATOM 619 C C . GLY A 1 82 ? 22.950 -6.095 -16.261 1.00 82.44 82 GLY A C 1
ATOM 620 O O . GLY A 1 82 ? 23.030 -7.320 -16.337 1.00 82.44 82 GLY A O 1
ATOM 621 N N . GLU A 1 83 ? 22.935 -5.455 -15.095 1.00 87.25 83 GLU A N 1
ATOM 622 C CA . GLU A 1 83 ? 22.911 -6.140 -13.803 1.00 87.25 83 GLU A CA 1
ATOM 623 C C . GLU A 1 83 ? 21.472 -6.509 -13.433 1.00 87.25 83 GLU A C 1
ATOM 625 O O . GLU A 1 83 ? 20.551 -5.739 -13.683 1.00 87.25 83 GLU A O 1
ATOM 630 N N . SER A 1 84 ? 21.260 -7.673 -12.816 1.00 86.56 84 SER A N 1
ATOM 631 C CA . SER A 1 84 ? 19.934 -8.077 -12.316 1.00 86.56 84 SER A CA 1
ATOM 632 C C . SER A 1 84 ? 19.494 -7.272 -11.089 1.00 86.56 84 SER A C 1
ATOM 634 O O . SER A 1 84 ? 18.318 -7.251 -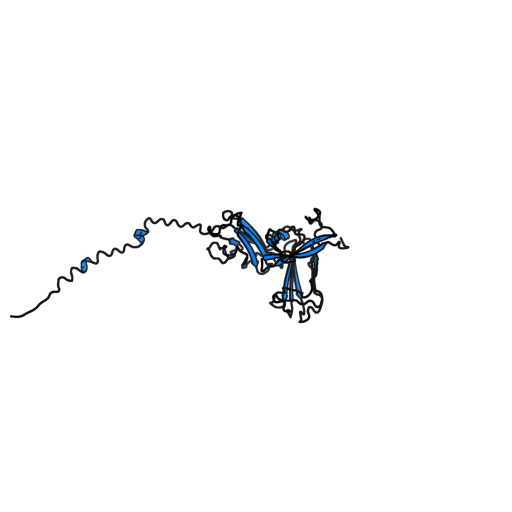10.742 1.00 86.56 84 SER A O 1
ATOM 636 N N . THR A 1 85 ? 20.437 -6.626 -10.401 1.00 89.19 85 THR A N 1
ATOM 637 C CA . THR A 1 85 ? 20.129 -5.741 -9.279 1.00 89.19 85 THR A CA 1
ATOM 638 C C . THR A 1 85 ? 19.626 -4.409 -9.815 1.00 89.19 85 THR A C 1
ATOM 640 O O . THR A 1 85 ? 20.360 -3.680 -10.485 1.00 89.19 85 THR A O 1
ATOM 643 N N . ILE A 1 86 ? 18.385 -4.067 -9.482 1.00 92.06 86 ILE A N 1
ATOM 644 C CA . ILE A 1 86 ? 17.797 -2.779 -9.835 1.00 92.06 86 ILE A CA 1
ATOM 645 C C . ILE A 1 86 ? 18.248 -1.732 -8.816 1.00 92.06 86 ILE A C 1
ATOM 647 O O . ILE A 1 86 ? 18.051 -1.887 -7.613 1.00 92.06 86 ILE A O 1
ATOM 651 N N . THR A 1 87 ? 18.878 -0.665 -9.299 1.00 89.75 87 THR A N 1
ATOM 652 C CA . THR A 1 87 ? 19.392 0.428 -8.468 1.00 89.75 87 THR A CA 1
ATOM 653 C C . THR A 1 87 ? 18.693 1.736 -8.807 1.00 89.75 87 THR A C 1
ATOM 655 O O . THR A 1 87 ? 18.402 2.023 -9.969 1.00 89.75 87 THR A O 1
ATOM 658 N N . VAL A 1 88 ? 18.417 2.532 -7.775 1.00 93.31 88 VAL A N 1
ATOM 659 C CA . VAL A 1 88 ? 17.840 3.870 -7.918 1.00 93.31 88 VAL A CA 1
ATOM 660 C C . VAL A 1 88 ? 18.981 4.879 -7.979 1.00 93.31 88 VAL A C 1
ATOM 662 O O . VAL A 1 88 ? 19.797 4.952 -7.060 1.00 93.31 88 VAL A O 1
ATOM 665 N N . ILE A 1 89 ? 19.033 5.675 -9.045 1.00 90.25 89 ILE A N 1
ATOM 666 C CA . ILE A 1 89 ? 20.037 6.726 -9.238 1.00 90.25 89 ILE A CA 1
ATOM 667 C C . ILE A 1 89 ? 19.296 8.052 -9.362 1.00 90.25 89 ILE A C 1
ATOM 669 O O . ILE A 1 89 ? 18.473 8.215 -10.255 1.00 90.25 89 ILE A O 1
ATOM 673 N N . GLU A 1 90 ? 19.565 8.982 -8.443 1.00 89.81 90 GLU A N 1
ATOM 674 C CA . GLU A 1 90 ? 18.932 10.314 -8.417 1.00 89.81 90 GLU A CA 1
ATOM 675 C C . GLU A 1 90 ? 17.389 10.260 -8.444 1.00 89.81 90 GLU A C 1
ATOM 677 O O . GLU A 1 90 ? 16.729 11.063 -9.095 1.00 89.81 90 GLU A O 1
ATOM 682 N N . GLY A 1 91 ? 16.804 9.284 -7.738 1.00 93.06 91 GLY A N 1
ATOM 683 C CA . GLY A 1 91 ? 15.350 9.093 -7.688 1.00 93.06 91 GLY A CA 1
ATOM 684 C C . GLY A 1 91 ? 14.754 8.487 -8.960 1.00 93.06 91 GLY A C 1
ATOM 685 O O . GLY A 1 91 ? 13.536 8.461 -9.096 1.00 93.06 91 GLY A O 1
ATOM 686 N N . ILE A 1 92 ? 15.581 7.990 -9.882 1.00 95.19 92 ILE A N 1
ATOM 687 C CA . ILE A 1 92 ? 15.140 7.378 -11.135 1.00 95.19 92 ILE A CA 1
ATOM 688 C C . ILE A 1 92 ? 15.612 5.927 -11.204 1.00 95.19 92 ILE A C 1
ATOM 690 O O . ILE A 1 92 ? 16.749 5.594 -10.863 1.00 95.19 92 ILE A O 1
ATOM 694 N N . VAL A 1 93 ? 14.732 5.059 -11.692 1.00 94.75 93 VAL A N 1
ATOM 695 C CA . VAL A 1 93 ? 15.032 3.679 -12.069 1.00 94.75 93 VAL A CA 1
ATOM 696 C C . VAL A 1 93 ? 14.744 3.505 -13.549 1.00 94.75 93 VAL A C 1
ATOM 698 O O . VAL A 1 93 ? 13.701 3.911 -14.052 1.00 94.75 93 VAL A O 1
ATOM 701 N N . ASN A 1 94 ? 15.673 2.867 -14.246 1.00 92.94 94 ASN A N 1
ATOM 702 C CA . ASN A 1 94 ? 15.494 2.460 -15.629 1.00 92.94 94 ASN A CA 1
ATOM 703 C C . ASN A 1 94 ? 15.455 0.937 -15.666 1.00 92.94 94 ASN A C 1
ATOM 705 O O . ASN A 1 94 ? 16.416 0.286 -15.251 1.00 92.94 94 ASN A O 1
ATOM 709 N N . ILE A 1 95 ? 14.352 0.392 -16.163 1.00 94.25 95 ILE A N 1
ATOM 710 C CA . ILE A 1 95 ? 14.137 -1.043 -16.270 1.00 94.25 95 ILE A CA 1
ATOM 711 C C . ILE A 1 95 ? 14.451 -1.474 -17.697 1.00 94.25 95 ILE A C 1
ATOM 713 O O . ILE A 1 95 ? 13.792 -1.064 -18.654 1.00 94.25 95 ILE A O 1
ATOM 717 N N . GLY A 1 96 ? 15.484 -2.297 -17.817 1.00 93.31 96 GLY A N 1
ATOM 718 C CA . GLY A 1 96 ? 15.908 -2.953 -19.038 1.00 93.31 96 GLY A CA 1
ATOM 719 C C . GLY A 1 96 ? 15.343 -4.368 -19.149 1.00 93.31 96 GLY A C 1
ATOM 720 O O . GLY A 1 96 ? 15.250 -5.093 -18.160 1.00 93.31 96 GLY A O 1
ATOM 721 N N . ILE A 1 97 ? 15.021 -4.781 -20.372 1.00 93.75 97 ILE A N 1
ATOM 722 C CA . ILE A 1 97 ? 14.631 -6.149 -20.726 1.00 93.75 97 ILE A CA 1
ATOM 723 C C . ILE A 1 97 ? 15.500 -6.602 -21.898 1.00 93.75 97 ILE A C 1
ATOM 725 O O . ILE A 1 97 ? 15.719 -5.856 -22.858 1.00 93.75 97 ILE A O 1
ATOM 729 N N . ARG A 1 98 ? 15.997 -7.840 -21.856 1.00 91.00 98 ARG A N 1
ATOM 730 C CA . ARG A 1 98 ? 16.725 -8.412 -22.997 1.00 91.00 98 ARG A CA 1
ATOM 731 C C . ARG A 1 98 ? 15.762 -8.650 -24.163 1.00 91.00 98 ARG A C 1
ATOM 733 O O . ARG A 1 98 ? 14.655 -9.127 -23.938 1.00 91.00 98 ARG A O 1
ATOM 740 N N . PRO A 1 99 ? 16.183 -8.457 -25.424 1.00 88.94 99 PRO A N 1
ATOM 741 C CA . PRO A 1 99 ? 15.328 -8.744 -26.578 1.00 88.94 99 PRO A CA 1
ATOM 742 C C . PRO A 1 99 ? 14.750 -10.171 -26.615 1.00 88.94 99 PRO A C 1
ATOM 744 O O . PRO A 1 99 ? 13.664 -10.365 -27.148 1.00 88.94 99 PRO A O 1
ATOM 747 N N . ALA A 1 100 ? 15.455 -11.158 -26.046 1.00 89.12 100 ALA A N 1
ATOM 748 C CA . ALA A 1 100 ? 14.991 -12.546 -25.957 1.00 89.12 100 ALA A CA 1
ATOM 749 C C . ALA A 1 100 ? 13.827 -12.751 -24.968 1.00 89.12 100 ALA A C 1
ATOM 751 O O . ALA A 1 100 ? 13.068 -13.701 -25.124 1.00 89.12 100 ALA A O 1
ATOM 752 N N . ASP A 1 101 ? 13.683 -11.853 -23.992 1.00 90.38 101 ASP A N 1
ATOM 753 C CA . ASP A 1 101 ? 12.636 -11.870 -22.966 1.00 90.38 101 ASP A CA 1
ATOM 754 C C . ASP A 1 101 ? 11.549 -10.818 -23.252 1.00 90.38 101 ASP A C 1
ATOM 756 O O . ASP A 1 101 ? 10.763 -10.476 -22.369 1.00 90.38 101 ASP A O 1
ATOM 760 N N . ALA A 1 102 ? 11.522 -10.259 -24.469 1.00 89.19 102 ALA A N 1
ATOM 761 C CA . ALA A 1 102 ? 10.600 -9.189 -24.823 1.00 89.19 102 ALA A CA 1
ATOM 762 C C . ALA A 1 102 ? 9.133 -9.653 -24.666 1.00 89.19 102 ALA A C 1
ATOM 764 O O . ALA A 1 102 ? 8.756 -10.682 -25.238 1.00 89.19 102 ALA A O 1
ATOM 765 N N . PRO A 1 103 ? 8.301 -8.906 -23.919 1.00 92.38 103 PRO A N 1
ATOM 766 C CA . PRO A 1 103 ? 6.894 -9.221 -23.750 1.00 92.38 103 PRO A CA 1
ATOM 767 C C . PRO A 1 103 ? 6.094 -8.987 -25.031 1.00 92.38 103 PRO A C 1
ATOM 769 O O . PRO A 1 103 ? 6.568 -8.389 -25.999 1.00 92.38 103 PRO A O 1
ATOM 772 N N . SER A 1 104 ? 4.851 -9.459 -25.013 1.00 91.06 104 SER A N 1
ATOM 773 C CA . SER A 1 104 ? 3.868 -9.222 -26.070 1.00 91.06 104 SER A CA 1
ATOM 774 C C . SER A 1 104 ? 2.478 -9.025 -25.475 1.00 91.06 104 SER A C 1
ATOM 776 O O . SER A 1 104 ? 2.234 -9.365 -24.321 1.00 91.06 104 SER A O 1
ATOM 778 N N . VAL A 1 105 ? 1.521 -8.576 -26.287 1.00 88.94 105 VAL A N 1
ATOM 779 C CA . VAL A 1 105 ? 0.114 -8.448 -25.868 1.00 88.94 105 VAL A CA 1
ATOM 780 C C . VAL A 1 105 ? -0.471 -9.773 -25.352 1.00 88.94 105 VAL A C 1
ATOM 782 O O . VAL A 1 105 ? -1.315 -9.765 -24.464 1.00 88.94 105 VAL A O 1
ATOM 785 N N . GLN A 1 106 ? -0.034 -10.916 -25.891 1.00 90.31 106 GLN A N 1
ATOM 786 C CA . GLN A 1 106 ? -0.521 -12.242 -25.484 1.00 90.31 106 GLN A CA 1
ATOM 787 C C . GLN A 1 106 ? 0.227 -12.822 -24.278 1.00 90.31 106 GLN A C 1
ATOM 789 O O . GLN A 1 106 ? -0.264 -13.761 -23.659 1.00 90.31 106 GLN A O 1
ATOM 794 N N . ASN A 1 107 ? 1.416 -12.304 -23.985 1.00 90.31 107 ASN A N 1
ATOM 795 C CA . ASN A 1 107 ? 2.259 -12.736 -22.879 1.00 90.31 107 ASN A CA 1
ATOM 796 C C . ASN A 1 107 ? 2.988 -11.505 -22.324 1.00 90.31 107 ASN A C 1
ATOM 798 O O . ASN A 1 107 ? 4.150 -11.273 -22.693 1.00 90.31 107 ASN A O 1
ATOM 802 N N . PRO A 1 108 ? 2.280 -10.658 -21.557 1.00 92.06 108 PRO A N 1
ATOM 803 C CA . PRO A 1 108 ? 2.879 -9.477 -20.966 1.00 92.06 108 PRO A CA 1
ATOM 804 C C . PRO A 1 108 ? 3.898 -9.863 -19.895 1.00 92.06 1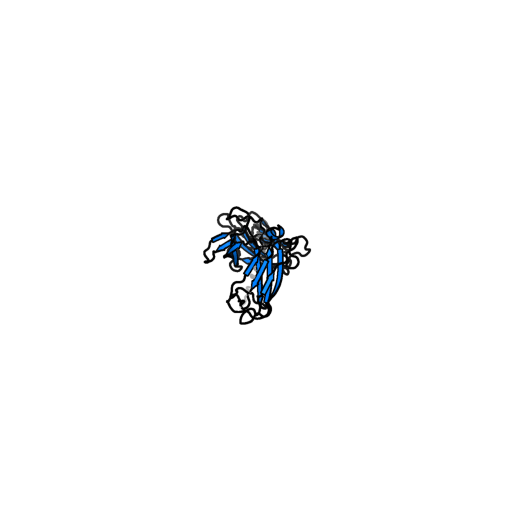08 PRO A C 1
ATOM 806 O O . PRO A 1 108 ? 3.866 -10.962 -19.344 1.00 92.06 108 PRO A O 1
ATOM 809 N N . LEU A 1 109 ? 4.811 -8.942 -19.601 1.00 92.69 109 LEU A N 1
ATOM 810 C CA . LEU A 1 109 ? 5.691 -9.065 -18.450 1.00 92.69 109 LEU A CA 1
ATOM 811 C C . LEU A 1 109 ? 5.053 -8.351 -17.263 1.00 92.69 109 LEU A C 1
ATOM 813 O O . LEU A 1 109 ? 4.855 -7.138 -17.315 1.00 92.69 109 LEU A O 1
ATOM 817 N N . GLU A 1 110 ? 4.769 -9.103 -16.206 1.00 90.25 110 GLU A N 1
ATOM 818 C CA . GLU A 1 110 ? 4.157 -8.605 -14.976 1.00 90.25 110 GLU A CA 1
ATOM 819 C C . GLU A 1 110 ? 5.139 -8.701 -13.812 1.00 90.25 110 GLU A C 1
ATOM 821 O O . GLU A 1 110 ? 5.819 -9.715 -13.622 1.00 90.25 110 GLU A O 1
ATOM 826 N N . PHE A 1 111 ? 5.221 -7.634 -13.029 1.00 91.25 111 PHE A N 1
ATOM 827 C CA . PHE A 1 111 ? 6.021 -7.594 -11.813 1.00 91.25 111 PHE A CA 1
ATOM 828 C C . PHE A 1 111 ? 5.498 -6.517 -10.871 1.00 91.25 111 PHE A C 1
ATOM 830 O O . PHE A 1 111 ? 4.785 -5.598 -11.274 1.00 91.25 111 PHE A O 1
ATOM 837 N N . THR A 1 112 ? 5.896 -6.611 -9.610 1.00 91.44 112 THR A N 1
ATOM 838 C CA . THR A 1 112 ? 5.571 -5.615 -8.596 1.00 91.44 112 THR A CA 1
ATOM 839 C C . THR A 1 112 ? 6.850 -5.034 -8.026 1.00 91.44 112 THR A C 1
ATOM 841 O O . THR A 1 112 ? 7.750 -5.772 -7.631 1.00 91.44 112 THR A O 1
ATOM 844 N N . LEU A 1 113 ? 6.928 -3.708 -7.985 1.00 92.94 113 LEU A N 1
ATOM 845 C CA . LEU A 1 113 ? 8.031 -2.973 -7.388 1.00 92.94 113 LEU A CA 1
ATOM 846 C C . LEU A 1 113 ? 7.602 -2.429 -6.025 1.00 92.94 113 LEU A C 1
ATOM 848 O O . LEU A 1 113 ? 6.616 -1.697 -5.918 1.00 92.94 113 LEU A O 1
ATOM 852 N N . ILE A 1 114 ? 8.378 -2.763 -4.999 1.00 93.56 114 ILE A N 1
ATOM 853 C CA . ILE A 1 114 ? 8.232 -2.241 -3.643 1.00 93.56 114 ILE A CA 1
ATOM 854 C C . ILE A 1 114 ? 9.362 -1.247 -3.404 1.00 93.56 114 ILE A C 1
ATOM 856 O O . ILE A 1 114 ? 10.530 -1.628 -3.372 1.00 93.56 114 ILE A O 1
ATOM 860 N N . ALA A 1 115 ? 9.026 0.028 -3.232 1.00 95.38 115 ALA A N 1
ATOM 861 C CA . ALA A 1 115 ? 9.990 1.082 -2.945 1.00 95.38 115 ALA A CA 1
ATOM 862 C C . ALA A 1 115 ? 9.921 1.501 -1.476 1.00 95.38 115 ALA A C 1
ATOM 864 O O . ALA A 1 115 ? 8.845 1.769 -0.937 1.00 95.38 115 ALA A O 1
ATOM 865 N N . LYS A 1 116 ? 11.090 1.606 -0.842 1.00 96.25 116 LYS A N 1
ATOM 866 C CA . LYS A 1 116 ? 11.254 2.071 0.539 1.00 96.25 116 LYS A CA 1
ATOM 867 C C . LYS A 1 116 ? 12.230 3.234 0.564 1.00 96.25 116 LYS A C 1
ATOM 869 O O . LYS A 1 116 ? 13.289 3.169 -0.056 1.00 96.25 116 LYS A O 1
ATOM 874 N N . ALA A 1 117 ? 11.889 4.279 1.306 1.00 97.06 117 ALA A N 1
ATOM 875 C CA . ALA A 1 117 ? 12.770 5.411 1.556 1.00 97.06 117 ALA A CA 1
ATOM 876 C C . ALA A 1 117 ? 12.591 5.888 3.007 1.00 97.06 117 ALA A C 1
ATOM 878 O O . ALA A 1 117 ? 11.460 5.914 3.502 1.00 97.06 117 ALA A O 1
ATOM 879 N N . PRO A 1 118 ? 13.667 6.276 3.717 1.00 96.50 118 PRO A N 1
ATOM 880 C CA . PRO A 1 118 ? 13.549 6.796 5.076 1.00 96.50 118 PRO A CA 1
ATOM 881 C C . PRO A 1 118 ? 12.605 8.004 5.149 1.00 96.50 118 PRO A C 1
ATOM 883 O O . PRO A 1 118 ? 12.766 8.960 4.395 1.00 96.50 118 PRO A O 1
ATOM 886 N N . GLY A 1 119 ? 11.639 7.968 6.071 1.00 96.44 119 GLY A N 1
ATOM 887 C CA . GLY A 1 119 ? 10.647 9.037 6.250 1.00 96.44 119 GLY A CA 1
ATOM 888 C C . GLY A 1 119 ? 9.438 8.971 5.309 1.00 96.44 119 GLY A C 1
ATOM 889 O O . GLY A 1 119 ? 8.554 9.818 5.419 1.00 96.44 119 GLY A O 1
ATOM 890 N N . PHE A 1 120 ? 9.356 7.963 4.434 1.00 97.38 120 PHE A N 1
ATOM 891 C CA . PHE A 1 120 ? 8.241 7.762 3.505 1.00 97.38 120 PHE A CA 1
ATOM 892 C C . PHE A 1 120 ? 7.515 6.442 3.772 1.00 97.38 120 PHE A C 1
ATOM 894 O O . PHE A 1 120 ? 8.133 5.479 4.232 1.00 97.38 120 PHE A O 1
ATOM 901 N N . LEU A 1 121 ? 6.211 6.392 3.492 1.00 95.81 121 LEU A N 1
ATOM 902 C CA . LEU A 1 121 ? 5.472 5.129 3.432 1.00 95.81 121 LEU A CA 1
ATOM 903 C C . LEU A 1 121 ? 6.057 4.231 2.336 1.00 95.81 121 LEU A C 1
ATOM 905 O O . LEU A 1 121 ? 6.529 4.721 1.303 1.00 95.81 121 LEU A O 1
ATOM 909 N N . GLN A 1 122 ? 6.003 2.917 2.554 1.00 93.81 122 GLN A N 1
ATOM 910 C CA . GLN A 1 122 ? 6.316 1.950 1.508 1.00 93.81 122 GLN A CA 1
ATOM 911 C C . GLN A 1 122 ? 5.369 2.166 0.323 1.00 93.81 122 GLN A C 1
ATOM 913 O O . GLN A 1 122 ? 4.161 2.300 0.499 1.00 93.81 122 GLN A O 1
ATOM 918 N N . SER A 1 123 ? 5.918 2.208 -0.889 1.00 92.94 123 SER A N 1
ATOM 919 C CA . SER A 1 123 ? 5.123 2.301 -2.115 1.00 92.94 123 SER A CA 1
ATOM 920 C C . SER A 1 123 ? 5.125 0.954 -2.819 1.00 92.94 123 SER A C 1
ATOM 922 O O . SER A 1 123 ? 6.191 0.398 -3.082 1.00 92.94 123 SER A O 1
ATOM 924 N N . VAL A 1 124 ? 3.942 0.446 -3.146 1.00 91.81 124 VAL A N 1
ATOM 925 C CA . VAL A 1 124 ? 3.751 -0.814 -3.867 1.00 91.81 124 VAL A CA 1
ATOM 926 C C . VAL A 1 124 ? 3.181 -0.484 -5.237 1.00 91.81 124 VAL A C 1
ATOM 928 O O . VAL A 1 124 ? 2.163 0.183 -5.320 1.00 91.81 124 VAL A O 1
ATOM 931 N N . ASN A 1 125 ? 3.836 -0.908 -6.315 1.00 91.31 125 ASN A N 1
ATOM 932 C CA . ASN A 1 125 ? 3.403 -0.569 -7.670 1.00 91.31 125 ASN A CA 1
ATOM 933 C C . ASN A 1 125 ? 3.459 -1.812 -8.552 1.00 91.31 125 ASN A C 1
ATOM 935 O O . ASN A 1 125 ? 4.541 -2.362 -8.776 1.00 91.31 125 ASN A O 1
ATOM 939 N N . HIS A 1 126 ? 2.306 -2.254 -9.042 1.00 90.25 126 HIS A N 1
ATOM 940 C CA . HIS A 1 126 ? 2.217 -3.319 -10.028 1.00 90.25 126 HIS A CA 1
ATOM 941 C C . HIS A 1 126 ? 2.396 -2.751 -11.440 1.00 90.25 126 HIS A C 1
ATOM 943 O O . HIS A 1 126 ? 1.828 -1.715 -11.783 1.00 90.25 126 HIS A O 1
ATOM 949 N N . PHE A 1 127 ? 3.199 -3.429 -12.256 1.00 90.38 127 PHE A N 1
ATOM 950 C CA . PHE A 1 127 ? 3.497 -3.034 -13.626 1.00 90.38 127 PHE A CA 1
ATOM 951 C C . PHE A 1 127 ? 3.220 -4.180 -14.591 1.00 90.38 127 PHE A C 1
ATOM 953 O O . PHE A 1 127 ? 3.626 -5.320 -14.359 1.00 90.38 127 PHE A O 1
ATOM 960 N N . THR A 1 128 ? 2.624 -3.830 -15.730 1.00 90.25 128 THR A N 1
ATOM 961 C CA . THR A 1 128 ? 2.396 -4.739 -16.855 1.00 90.25 128 THR A CA 1
ATOM 962 C C . THR A 1 128 ? 2.990 -4.135 -18.123 1.00 90.25 128 THR A C 1
ATOM 964 O O . THR A 1 128 ? 2.544 -3.092 -18.604 1.00 90.25 128 THR A O 1
ATOM 967 N N . ILE A 1 129 ? 4.002 -4.791 -18.689 1.00 92.06 129 ILE A N 1
ATOM 968 C CA . ILE A 1 129 ? 4.663 -4.359 -19.925 1.00 92.06 129 ILE A CA 1
ATOM 969 C C . ILE A 1 129 ? 4.192 -5.254 -21.068 1.00 92.06 129 ILE A C 1
ATOM 971 O O . ILE A 1 129 ? 4.448 -6.456 -21.068 1.00 92.06 129 ILE A O 1
ATOM 975 N N . PHE A 1 130 ? 3.530 -4.661 -22.063 1.00 92.06 130 PHE A N 1
ATOM 976 C CA . PHE A 1 130 ? 3.014 -5.371 -23.244 1.00 92.06 130 PHE A CA 1
ATOM 977 C C . PHE A 1 130 ? 3.933 -5.287 -24.466 1.00 92.06 130 PHE A C 1
ATOM 979 O O . PHE A 1 130 ? 3.843 -6.131 -25.355 1.00 92.06 130 PHE A O 1
ATOM 986 N N . ASP A 1 131 ? 4.785 -4.264 -24.529 1.00 91.50 131 ASP A N 1
ATOM 987 C CA . ASP A 1 131 ? 5.669 -3.999 -25.661 1.00 91.50 131 ASP A CA 1
ATOM 988 C C . ASP A 1 131 ? 6.991 -3.419 -25.149 1.00 91.50 131 ASP A C 1
ATOM 990 O O . ASP A 1 131 ? 7.007 -2.366 -24.511 1.00 91.50 131 ASP A O 1
ATOM 994 N N . ALA A 1 132 ? 8.101 -4.111 -25.417 1.00 88.25 132 ALA A N 1
ATOM 995 C CA . ALA A 1 132 ? 9.414 -3.640 -24.993 1.00 88.25 132 ALA A CA 1
ATOM 996 C C . ALA A 1 132 ? 9.988 -2.505 -25.863 1.00 88.25 132 ALA A C 1
ATOM 998 O O . ALA A 1 132 ? 10.989 -1.906 -25.476 1.00 88.25 132 ALA A O 1
ATOM 999 N N . ASP A 1 133 ? 9.402 -2.217 -27.029 1.00 88.56 133 ASP A N 1
ATOM 1000 C CA . ASP A 1 133 ? 9.842 -1.129 -27.913 1.00 88.56 133 ASP A CA 1
ATOM 1001 C C . ASP A 1 133 ? 9.219 0.228 -27.551 1.00 88.56 133 ASP A C 1
ATOM 1003 O O . ASP A 1 133 ? 9.643 1.264 -28.068 1.00 88.56 133 ASP A O 1
ATOM 1007 N N . LEU A 1 134 ? 8.245 0.242 -26.636 1.00 88.56 134 LEU A N 1
ATOM 1008 C CA . LEU A 1 134 ? 7.612 1.455 -26.132 1.00 88.56 134 LEU A CA 1
ATOM 1009 C C . LEU A 1 134 ? 8.110 1.772 -24.723 1.00 88.56 134 LEU A C 1
ATOM 1011 O O . LEU A 1 134 ? 7.789 1.076 -23.765 1.00 88.56 134 LEU A O 1
ATOM 1015 N N . THR A 1 135 ? 8.862 2.865 -24.591 1.00 92.75 135 THR A N 1
ATOM 1016 C CA . THR A 1 135 ? 9.277 3.379 -23.283 1.00 92.75 135 THR A CA 1
ATOM 1017 C C . THR A 1 135 ? 8.129 4.121 -22.607 1.00 92.75 135 THR A C 1
ATOM 1019 O O . THR A 1 135 ? 7.672 5.164 -23.078 1.00 92.75 135 THR A O 1
ATOM 1022 N N . GLN A 1 136 ? 7.691 3.593 -21.472 1.00 92.88 136 GLN A N 1
ATOM 1023 C CA . GLN A 1 136 ? 6.751 4.220 -20.560 1.00 92.88 136 GLN A CA 1
ATOM 1024 C C . GLN A 1 136 ? 7.509 5.005 -19.490 1.00 92.88 136 GLN A C 1
ATOM 1026 O O . GLN A 1 136 ? 8.516 4.543 -18.952 1.00 92.88 136 GLN A O 1
ATOM 1031 N N . HIS A 1 137 ? 7.003 6.191 -19.166 1.00 94.50 137 HIS A N 1
ATOM 1032 C CA . HIS A 1 137 ? 7.486 6.996 -18.053 1.00 94.50 137 HIS A CA 1
ATOM 1033 C C . HIS A 1 137 ? 6.415 7.004 -16.973 1.00 94.50 137 HIS A C 1
ATOM 1035 O O . HIS A 1 137 ? 5.302 7.466 -17.222 1.00 94.50 137 HIS A O 1
ATOM 1041 N N . VAL A 1 138 ? 6.754 6.494 -15.793 1.00 94.25 138 VAL A N 1
ATOM 1042 C CA . VAL A 1 138 ? 5.837 6.422 -14.656 1.00 94.25 138 VAL A CA 1
ATOM 1043 C C . VAL A 1 138 ? 6.419 7.197 -13.486 1.00 94.25 138 VAL A C 1
ATOM 1045 O O . VAL A 1 138 ? 7.611 7.116 -13.195 1.00 94.25 138 VAL A O 1
ATOM 1048 N N . THR A 1 139 ? 5.561 7.951 -12.810 1.00 95.44 139 THR A N 1
ATOM 1049 C CA . THR A 1 139 ? 5.906 8.646 -11.573 1.00 95.44 139 THR A CA 1
ATOM 1050 C C . THR A 1 139 ? 5.304 7.885 -10.403 1.00 95.44 139 THR A C 1
ATOM 1052 O O . THR A 1 139 ? 4.096 7.672 -10.368 1.00 95.44 139 THR A O 1
ATOM 1055 N N . VAL A 1 140 ? 6.140 7.501 -9.442 1.00 95.81 140 VAL A N 1
ATOM 1056 C CA . VAL A 1 140 ? 5.718 6.924 -8.165 1.00 95.81 140 VAL A CA 1
ATOM 1057 C C . VAL A 1 140 ? 5.741 8.026 -7.114 1.00 95.81 140 VAL A C 1
ATOM 1059 O O . VAL A 1 140 ? 6.796 8.588 -6.800 1.00 95.81 140 VAL A O 1
ATOM 1062 N N . TYR A 1 141 ? 4.566 8.339 -6.576 1.00 96.56 141 TYR A N 1
ATOM 1063 C CA . TYR A 1 141 ? 4.377 9.368 -5.560 1.00 96.56 141 TYR A CA 1
ATOM 1064 C C . TYR A 1 141 ? 4.516 8.755 -4.165 1.00 96.56 141 TYR A C 1
ATOM 1066 O O . TYR A 1 141 ? 3.613 8.091 -3.667 1.00 96.56 141 TYR A O 1
ATOM 1074 N N . MET A 1 142 ? 5.657 8.988 -3.519 1.00 97.12 142 MET A N 1
ATOM 1075 C CA . MET A 1 142 ? 5.934 8.480 -2.177 1.00 97.12 142 MET A CA 1
ATOM 1076 C C . MET A 1 142 ? 5.369 9.432 -1.121 1.00 97.12 142 MET A C 1
ATOM 1078 O O . MET A 1 142 ? 5.664 10.629 -1.125 1.00 97.12 142 MET A O 1
ATOM 1082 N N . VAL A 1 143 ? 4.585 8.904 -0.184 1.00 97.38 143 VAL A N 1
ATOM 1083 C CA . VAL A 1 143 ? 3.973 9.695 0.893 1.00 97.38 143 VAL A CA 1
ATOM 1084 C C . VAL A 1 143 ? 4.990 9.957 1.998 1.00 97.38 143 VAL A C 1
ATOM 1086 O O . VAL A 1 143 ? 5.417 9.026 2.677 1.00 97.38 143 VAL A O 1
ATOM 1089 N N . GLU A 1 144 ? 5.366 11.220 2.201 1.00 97.50 144 GLU A N 1
ATOM 1090 C CA . GLU A 1 144 ? 6.163 11.631 3.359 1.00 97.50 144 GLU A CA 1
ATOM 1091 C C . GLU A 1 144 ? 5.326 11.500 4.632 1.00 97.50 144 GLU A C 1
ATOM 1093 O O . GLU A 1 144 ? 4.259 12.102 4.750 1.00 97.50 144 GLU A O 1
ATOM 1098 N N . LYS A 1 145 ? 5.815 10.727 5.599 1.00 95.88 145 LYS A N 1
ATOM 1099 C CA . LYS A 1 145 ? 5.018 10.349 6.767 1.00 95.88 145 LYS A CA 1
ATOM 1100 C C . LYS A 1 145 ? 4.708 11.535 7.688 1.00 95.88 145 LYS A C 1
ATOM 1102 O O . LYS A 1 145 ? 3.618 11.611 8.235 1.00 95.88 145 LYS A O 1
ATOM 1107 N N . ASP A 1 146 ? 5.646 12.471 7.835 1.00 95.12 146 ASP A N 1
ATOM 1108 C CA . ASP A 1 146 ? 5.494 13.620 8.743 1.00 95.12 146 ASP A CA 1
ATOM 1109 C C . ASP A 1 146 ? 4.892 14.861 8.045 1.00 95.12 146 ASP A C 1
ATOM 1111 O O . ASP A 1 146 ? 4.492 15.816 8.709 1.00 95.12 146 ASP A O 1
ATOM 1115 N N . HIS A 1 147 ? 4.780 14.840 6.709 1.00 95.38 147 HIS A N 1
ATOM 1116 C CA . HIS A 1 147 ? 4.163 15.897 5.899 1.00 95.38 147 HIS A CA 1
ATOM 1117 C C . HIS A 1 147 ? 3.327 15.301 4.759 1.00 95.38 147 HIS A C 1
ATOM 1119 O O . HIS A 1 147 ? 3.545 15.606 3.582 1.00 95.38 147 HIS A O 1
ATOM 1125 N N . ALA A 1 148 ? 2.357 14.454 5.105 1.00 95.69 148 ALA A N 1
ATOM 1126 C CA . ALA A 1 148 ? 1.464 13.836 4.130 1.00 95.69 148 ALA A CA 1
ATOM 1127 C C . ALA A 1 148 ? 0.730 14.896 3.270 1.00 95.69 148 ALA A C 1
ATOM 1129 O O . ALA A 1 148 ? 0.409 15.988 3.759 1.00 95.69 148 ALA A O 1
ATOM 1130 N N . PRO A 1 149 ? 0.471 14.622 1.977 1.00 95.88 149 PRO A N 1
ATOM 1131 C CA . PRO A 1 149 ? -0.262 15.541 1.114 1.00 95.88 149 PRO A CA 1
ATOM 1132 C C . PRO A 1 149 ? -1.744 15.638 1.498 1.00 95.88 149 PRO A C 1
ATOM 1134 O O . PRO A 1 149 ? -2.276 14.856 2.284 1.00 95.88 149 PRO A O 1
ATOM 1137 N N . ALA A 1 150 ? -2.449 16.586 0.877 1.00 95.62 150 ALA A N 1
ATOM 1138 C CA . ALA A 1 150 ? -3.898 16.687 1.011 1.00 95.62 150 ALA A CA 1
ATOM 1139 C C . ALA A 1 150 ? -4.586 15.354 0.662 1.00 95.62 150 ALA A C 1
ATOM 1141 O O . ALA A 1 150 ? -4.279 14.730 -0.353 1.00 95.62 150 ALA A O 1
ATOM 1142 N N . GLY A 1 151 ? -5.559 14.957 1.478 1.00 95.44 151 GLY A N 1
ATOM 1143 C CA . GLY A 1 151 ? -6.304 13.710 1.340 1.00 95.44 151 GLY A CA 1
ATOM 1144 C C . GLY A 1 151 ? -5.640 12.489 1.965 1.00 95.44 151 GLY A C 1
ATOM 1145 O O . GLY A 1 151 ? -6.289 11.455 2.010 1.00 95.44 151 GLY A O 1
ATOM 1146 N N . ILE A 1 152 ? -4.424 12.596 2.508 1.00 96.44 152 ILE A N 1
ATOM 1147 C CA . ILE A 1 152 ? -3.757 11.489 3.203 1.00 96.44 152 ILE A CA 1
ATOM 1148 C C . ILE A 1 152 ? -3.503 11.873 4.664 1.00 96.44 152 ILE A C 1
ATOM 1150 O O . ILE A 1 152 ? -3.116 13.005 4.953 1.00 96.44 152 ILE A O 1
ATOM 1154 N N . SER A 1 153 ? -3.728 10.942 5.589 1.00 96.69 153 SER A N 1
ATOM 1155 C CA . SER A 1 153 ? -3.233 11.038 6.966 1.00 96.69 153 SER A CA 1
ATOM 1156 C C . SER A 1 153 ? -2.279 9.887 7.258 1.00 96.69 153 SER A C 1
ATOM 1158 O O . SER A 1 153 ? -2.441 8.798 6.708 1.00 96.69 153 SER A O 1
ATOM 1160 N N . VAL A 1 154 ? -1.278 10.148 8.098 1.00 96.88 154 VAL A N 1
ATOM 1161 C CA . VAL A 1 154 ? -0.375 9.137 8.654 1.00 96.88 154 VAL A CA 1
ATOM 1162 C C . VAL A 1 154 ? -0.303 9.393 10.149 1.00 96.88 154 VAL A C 1
ATOM 1164 O O . VAL A 1 154 ? 0.292 10.371 10.599 1.00 96.88 154 VAL A O 1
ATOM 1167 N N . ASP A 1 155 ? -0.965 8.536 10.909 1.00 96.81 155 ASP A N 1
ATOM 1168 C CA . ASP A 1 155 ? -1.116 8.651 12.350 1.00 96.81 155 ASP A CA 1
ATOM 1169 C C . ASP A 1 155 ? -0.305 7.527 13.011 1.00 96.81 155 ASP A C 1
ATOM 1171 O O . ASP A 1 155 ? -0.297 6.390 12.541 1.00 96.81 155 ASP A O 1
ATOM 1175 N N . ARG A 1 156 ? 0.421 7.838 14.087 1.00 96.81 156 ARG A N 1
ATOM 1176 C CA . ARG A 1 156 ? 1.233 6.858 14.821 1.00 96.81 156 ARG A CA 1
ATOM 1177 C C . ARG A 1 156 ? 0.890 6.891 16.293 1.00 96.81 156 ARG A C 1
ATOM 1179 O O . ARG A 1 156 ? 0.708 7.973 16.849 1.00 96.81 156 ARG A O 1
ATOM 1186 N N . ASP A 1 157 ? 0.877 5.724 16.919 1.00 96.69 157 ASP A N 1
ATOM 1187 C CA . ASP A 1 157 ? 0.675 5.610 18.359 1.00 96.69 157 ASP A CA 1
ATOM 1188 C C . ASP A 1 157 ? 1.419 4.394 18.930 1.00 96.69 157 ASP A C 1
ATOM 1190 O O . ASP A 1 157 ? 1.896 3.518 18.199 1.00 96.69 157 ASP A O 1
ATOM 1194 N N . GLN A 1 158 ? 1.547 4.360 20.252 1.00 94.81 158 GLN A N 1
ATOM 1195 C CA . GLN A 1 158 ? 2.180 3.277 20.985 1.00 94.81 158 GLN A CA 1
ATOM 1196 C C . GLN A 1 158 ? 1.126 2.349 21.570 1.00 94.81 158 GLN A C 1
ATOM 1198 O O . GLN A 1 158 ? 0.191 2.777 22.242 1.00 94.81 158 GLN A O 1
ATOM 1203 N N . ILE A 1 159 ? 1.338 1.051 21.386 1.00 90.69 159 ILE A N 1
ATOM 1204 C CA . ILE A 1 159 ? 0.563 0.026 22.075 1.00 90.69 159 ILE A CA 1
ATOM 1205 C C . ILE A 1 159 ? 1.354 -0.348 23.318 1.00 90.69 159 ILE A C 1
ATOM 1207 O O . ILE A 1 159 ? 2.403 -0.993 23.244 1.00 90.69 159 ILE A O 1
ATOM 1211 N N . LEU A 1 160 ? 0.889 0.125 24.466 1.00 83.00 160 LEU A N 1
ATOM 1212 C CA . LEU A 1 160 ? 1.527 -0.179 25.738 1.00 83.00 160 LEU A CA 1
ATOM 1213 C C . LEU A 1 160 ? 1.131 -1.588 26.194 1.00 83.00 160 LEU A C 1
ATOM 1215 O O . LEU A 1 160 ? 0.011 -2.033 25.959 1.00 83.00 160 LEU A O 1
ATOM 1219 N N . ASP A 1 161 ? 2.081 -2.265 26.838 1.00 78.44 161 ASP A N 1
ATOM 1220 C CA . ASP A 1 161 ? 1.844 -3.472 27.633 1.00 78.44 161 ASP A CA 1
ATOM 1221 C C . ASP A 1 161 ? 1.167 -4.642 26.887 1.00 78.44 161 ASP A C 1
ATOM 1223 O O . ASP A 1 161 ? 0.141 -5.169 27.308 1.00 78.44 161 ASP A O 1
ATOM 1227 N N . VAL A 1 162 ? 1.781 -5.108 25.792 1.00 84.12 162 VAL A N 1
ATOM 1228 C CA . VAL A 1 162 ? 1.402 -6.379 25.151 1.00 84.12 162 VAL A CA 1
ATOM 1229 C C . VAL A 1 162 ? 2.025 -7.531 25.946 1.00 84.12 162 VAL A C 1
ATOM 1231 O O . VAL A 1 162 ? 3.251 -7.620 26.043 1.00 84.12 162 VAL A O 1
ATOM 1234 N N . GLN A 1 163 ? 1.205 -8.400 26.536 1.00 84.94 163 GLN A N 1
ATOM 1235 C CA . GLN A 1 163 ? 1.655 -9.520 27.378 1.00 84.94 163 GLN A CA 1
ATOM 1236 C C . GLN A 1 163 ? 1.029 -10.857 26.935 1.00 84.94 163 GLN A C 1
ATOM 1238 O O . GLN A 1 163 ? 0.136 -10.891 26.083 1.00 84.94 163 GLN A O 1
ATOM 1243 N N . ASP A 1 164 ? 1.479 -11.966 27.539 1.00 75.00 164 ASP A N 1
ATOM 1244 C CA . ASP A 1 164 ? 1.069 -13.347 27.233 1.00 75.00 164 ASP A CA 1
ATOM 1245 C C . ASP A 1 164 ? -0.343 -13.642 27.777 1.00 75.00 164 ASP A C 1
ATOM 1247 O O . ASP A 1 164 ? -0.553 -14.336 28.771 1.00 75.00 164 ASP A O 1
ATOM 1251 N N . GLY A 1 165 ? -1.313 -12.989 27.142 1.00 75.75 165 GLY A N 1
ATOM 1252 C CA . GLY A 1 165 ? -2.706 -12.843 27.564 1.00 75.75 165 GLY A CA 1
ATOM 1253 C C . GLY A 1 165 ? -3.473 -11.789 26.753 1.00 75.75 165 GLY A C 1
ATOM 1254 O O . GLY A 1 165 ? -4.696 -11.737 26.843 1.00 75.75 165 GLY A O 1
ATOM 1255 N N . GLY A 1 166 ? -2.770 -11.005 25.928 1.00 89.62 166 GLY A N 1
ATOM 1256 C CA . GLY A 1 166 ? -3.330 -9.994 25.037 1.00 89.62 166 GLY A CA 1
ATOM 1257 C C . GLY A 1 166 ? -3.145 -8.572 25.558 1.00 89.62 166 GLY A C 1
ATOM 1258 O O . GLY A 1 166 ? -2.355 -8.332 26.468 1.00 89.62 166 GLY A O 1
ATOM 1259 N N . LEU A 1 167 ? -3.848 -7.619 24.948 1.00 93.19 167 LEU A N 1
ATOM 1260 C CA . LEU A 1 167 ? -3.841 -6.223 25.388 1.00 93.19 167 LEU A CA 1
ATOM 1261 C C . LEU A 1 167 ? -4.529 -6.064 26.751 1.00 93.19 167 LEU A C 1
ATOM 1263 O O . LEU A 1 167 ? -5.672 -6.489 26.921 1.00 93.19 167 LEU A O 1
ATOM 1267 N N . ASP A 1 168 ? -3.888 -5.374 27.694 1.00 90.12 168 ASP A N 1
ATOM 1268 C CA . ASP A 1 168 ? -4.460 -5.114 29.025 1.00 90.12 168 ASP A CA 1
ATOM 1269 C C . ASP A 1 168 ? -5.653 -4.146 28.996 1.00 90.12 168 ASP A C 1
ATOM 1271 O O . ASP A 1 168 ? -6.552 -4.227 29.836 1.00 90.12 168 ASP A O 1
ATOM 1275 N N . VAL A 1 169 ? -5.684 -3.241 28.017 1.00 91.69 169 VAL A N 1
ATOM 1276 C CA . VAL A 1 169 ? -6.767 -2.279 27.774 1.00 91.69 169 VAL A CA 1
ATOM 1277 C C . VAL A 1 169 ? -7.125 -2.259 26.289 1.00 91.69 169 VAL A C 1
ATOM 1279 O O . VAL A 1 169 ? -6.285 -2.607 25.459 1.00 91.69 169 VAL A O 1
ATOM 1282 N N . PRO A 1 170 ? -8.348 -1.839 25.917 1.00 94.50 170 PRO A N 1
ATOM 1283 C CA . PRO A 1 170 ? -8.667 -1.633 24.515 1.00 94.50 170 PRO A CA 1
ATOM 1284 C C . PRO A 1 170 ? -7.766 -0.552 23.914 1.00 94.50 170 PRO A C 1
ATOM 1286 O O . PRO A 1 170 ? -7.498 0.466 24.556 1.00 94.50 170 PRO A O 1
ATOM 1289 N N . PHE A 1 171 ? -7.344 -0.757 22.672 1.00 96.12 171 PHE A N 1
ATOM 1290 C CA . PHE A 1 171 ? -6.517 0.187 21.933 1.00 96.12 171 PHE A CA 1
ATOM 1291 C C . PHE A 1 171 ? -7.333 0.840 20.813 1.00 96.12 171 PHE A C 1
ATOM 1293 O O . PHE A 1 171 ? -8.081 0.166 20.103 1.00 96.12 171 PHE A O 1
ATOM 1300 N N . VAL A 1 172 ? -7.200 2.159 20.670 1.00 96.94 172 VAL A N 1
ATOM 1301 C CA . VAL A 1 172 ? -7.871 2.960 19.640 1.00 96.94 172 VAL A CA 1
ATOM 1302 C C . VAL A 1 172 ? -6.858 3.933 19.057 1.00 96.94 172 VAL A C 1
ATOM 1304 O O . VAL A 1 172 ? -6.250 4.693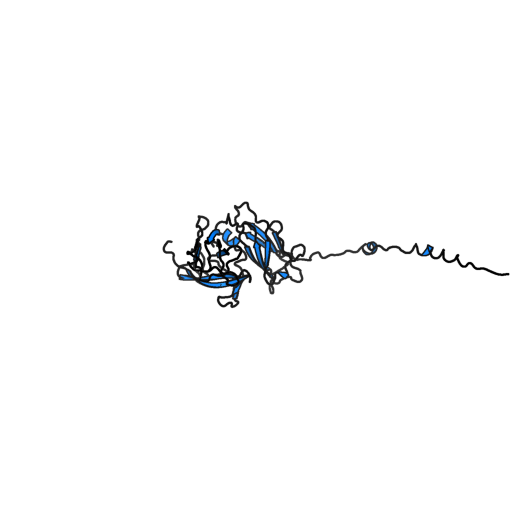 19.803 1.00 96.94 172 VAL A O 1
ATOM 1307 N N . ILE A 1 173 ? -6.760 3.974 17.733 1.00 97.44 173 ILE A N 1
ATOM 1308 C CA . ILE A 1 173 ? -6.105 5.057 16.996 1.00 97.44 173 ILE A CA 1
ATOM 1309 C C . ILE A 1 173 ? -7.069 5.564 15.927 1.00 97.44 173 ILE A C 1
ATOM 1311 O O . ILE A 1 173 ? -7.811 4.791 15.315 1.00 97.44 173 ILE A O 1
ATOM 1315 N N . GLU A 1 174 ? -7.096 6.873 15.715 1.00 96.50 174 GLU A N 1
ATOM 1316 C CA . GLU A 1 174 ? -7.967 7.497 14.728 1.00 96.50 174 GLU A CA 1
ATOM 1317 C C . GLU A 1 174 ? -7.265 8.620 13.985 1.00 96.50 174 GLU A C 1
ATOM 1319 O O . GLU A 1 174 ? -6.425 9.320 14.550 1.00 96.50 174 GLU A O 1
ATOM 1324 N N . SER A 1 175 ? -7.642 8.807 12.722 1.00 94.56 175 SER A N 1
ATOM 1325 C CA . SER A 1 175 ? -7.121 9.913 11.938 1.00 94.56 175 SER A CA 1
ATOM 1326 C C . SER A 1 175 ? -7.798 11.230 12.278 1.00 94.56 175 SER A C 1
ATOM 1328 O O . SER A 1 175 ? -8.987 11.309 12.617 1.00 94.56 175 SER A O 1
ATOM 1330 N N . ASN A 1 176 ? -7.025 12.300 12.127 1.00 85.81 176 ASN A N 1
ATOM 1331 C CA . ASN A 1 176 ? -7.542 13.652 12.227 1.00 85.81 176 ASN A CA 1
ATOM 1332 C C . ASN A 1 176 ? -8.208 14.081 10.914 1.00 85.81 176 ASN A C 1
ATOM 1334 O O . ASN A 1 176 ? -7.647 13.933 9.828 1.00 85.81 176 ASN A O 1
ATOM 1338 N N . VAL A 1 177 ? -9.387 14.696 11.024 1.00 87.25 177 VAL A N 1
ATOM 1339 C CA . VAL A 1 177 ? -10.021 15.405 9.904 1.00 87.25 177 VAL A CA 1
ATOM 1340 C C . VAL A 1 177 ? -9.504 16.840 9.826 1.00 87.25 177 VAL A C 1
ATOM 1342 O O . VAL A 1 177 ? -9.247 17.491 10.839 1.00 87.25 177 VAL A O 1
ATOM 1345 N N . SER A 1 178 ? -9.373 17.362 8.614 1.00 87.56 178 SER A N 1
ATOM 1346 C CA . SER A 1 178 ? -8.899 18.714 8.333 1.00 87.56 178 SER A CA 1
ATOM 1347 C C . SER A 1 178 ? -9.623 19.315 7.122 1.00 87.56 178 SER A C 1
ATOM 1349 O O . SER A 1 178 ? -10.484 18.693 6.497 1.00 87.56 178 SER A O 1
ATOM 1351 N N . SER A 1 179 ? -9.276 20.550 6.749 1.00 86.44 179 SER A N 1
ATOM 1352 C CA . SER A 1 179 ? -9.802 21.166 5.523 1.00 86.44 179 SER A CA 1
ATOM 1353 C C . SER A 1 179 ? -9.385 20.417 4.251 1.00 86.44 179 SER A C 1
ATOM 1355 O O . SER A 1 179 ? -10.093 20.488 3.245 1.00 86.44 179 SER A O 1
ATOM 1357 N N . THR A 1 180 ? -8.265 19.693 4.300 1.00 88.25 180 THR A N 1
ATOM 1358 C CA . THR A 1 180 ? -7.679 18.950 3.180 1.00 88.25 180 THR A CA 1
ATOM 1359 C C . THR A 1 180 ? -7.847 17.432 3.298 1.00 88.25 180 THR A C 1
ATOM 1361 O O . THR A 1 180 ? -7.531 16.740 2.337 1.00 88.25 180 THR A O 1
ATOM 1364 N N . LYS A 1 181 ? -8.367 16.916 4.421 1.00 92.12 181 LYS A N 1
ATOM 1365 C CA . LYS A 1 181 ? -8.634 15.493 4.697 1.00 92.12 181 LYS A CA 1
ATOM 1366 C C . LYS A 1 181 ? -10.007 15.358 5.353 1.00 92.12 181 LYS A C 1
ATOM 1368 O O . LYS A 1 181 ? -10.181 15.743 6.505 1.00 92.12 181 LYS A O 1
ATOM 1373 N N . LYS A 1 182 ? -11.006 14.871 4.623 1.00 91.81 182 LYS A N 1
ATOM 1374 C CA . LYS A 1 182 ? -12.413 14.926 5.058 1.00 91.81 182 LYS A CA 1
ATOM 1375 C C . LYS A 1 182 ? -12.969 13.583 5.514 1.00 91.81 182 LYS A C 1
ATOM 1377 O O . LYS A 1 182 ? -14.040 13.564 6.117 1.00 91.81 182 LYS A O 1
ATOM 1382 N N . GLU A 1 183 ? -12.308 12.480 5.187 1.00 93.50 183 GLU A N 1
ATOM 1383 C CA . GLU A 1 183 ? -12.676 11.167 5.716 1.00 93.50 183 GLU A CA 1
ATOM 1384 C C . GLU A 1 183 ? -11.884 10.873 6.991 1.00 93.50 183 GLU A C 1
ATOM 1386 O O . GLU A 1 183 ? -10.748 11.325 7.161 1.00 93.50 183 GLU A O 1
ATOM 1391 N N . LYS A 1 184 ? -12.507 10.119 7.893 1.00 94.44 184 LYS A N 1
ATOM 1392 C CA . LYS A 1 184 ? -11.955 9.679 9.168 1.00 94.44 184 LYS A CA 1
ATOM 1393 C C . LYS A 1 184 ? -11.824 8.164 9.134 1.00 94.44 184 LYS A C 1
ATOM 1395 O O . LYS A 1 184 ? -12.753 7.488 8.696 1.00 94.44 184 LYS A O 1
ATOM 1400 N N . ILE A 1 185 ? -10.715 7.656 9.648 1.00 96.38 185 ILE A N 1
ATOM 1401 C CA . ILE A 1 185 ? -10.526 6.245 9.966 1.00 96.38 185 ILE A CA 1
ATOM 1402 C C . ILE A 1 185 ? -10.384 6.094 11.478 1.00 96.38 185 ILE A C 1
ATOM 1404 O O . ILE A 1 185 ? -9.810 6.951 12.147 1.00 96.38 185 ILE A O 1
ATOM 1408 N N . GLN A 1 186 ? -10.915 5.007 12.016 1.00 97.50 186 GLN A N 1
ATOM 1409 C CA . GLN A 1 186 ? -10.656 4.556 13.372 1.00 97.50 186 GLN A CA 1
ATOM 1410 C C . GLN A 1 186 ? -10.319 3.072 13.323 1.00 97.50 186 GLN A C 1
ATOM 1412 O O . GLN A 1 186 ? -11.064 2.288 12.735 1.00 97.50 186 GLN A O 1
ATOM 1417 N N . PHE A 1 187 ? -9.213 2.702 13.954 1.00 97.75 187 PHE A N 1
ATOM 1418 C CA . PHE A 1 187 ? -8.817 1.323 14.185 1.00 97.75 187 PHE A CA 1
ATOM 1419 C C . PHE A 1 187 ? -8.957 1.010 15.671 1.00 97.75 187 PHE A C 1
ATOM 1421 O O . PHE A 1 187 ? -8.488 1.769 16.521 1.00 97.75 187 PHE A O 1
ATOM 1428 N N . PHE A 1 188 ? -9.623 -0.099 15.972 1.00 97.25 188 PHE A N 1
ATOM 1429 C CA . PHE A 1 188 ? -9.918 -0.544 17.322 1.00 97.25 188 PHE A CA 1
ATOM 1430 C C . PHE A 1 188 ? -9.509 -1.999 17.520 1.00 97.25 188 PHE A C 1
ATOM 1432 O O . PHE A 1 188 ? -9.875 -2.883 16.741 1.00 97.25 188 PHE A O 1
ATOM 1439 N N . LEU A 1 189 ? -8.809 -2.231 18.625 1.00 96.06 189 LEU A N 1
ATOM 1440 C CA . LEU A 1 189 ? -8.476 -3.546 19.143 1.00 96.06 189 LEU A CA 1
ATOM 1441 C C . LEU A 1 189 ? -9.107 -3.709 20.533 1.00 96.06 189 LEU A C 1
ATOM 1443 O O . LEU A 1 189 ? -8.868 -2.869 21.409 1.00 96.06 189 LEU A O 1
ATOM 1447 N N . PRO A 1 190 ? -9.914 -4.760 20.764 1.00 95.12 190 PRO A N 1
ATOM 1448 C CA . PRO A 1 190 ? -10.502 -4.997 22.074 1.00 95.12 190 PRO A CA 1
ATOM 1449 C C . PRO A 1 190 ? -9.439 -5.405 23.101 1.00 95.12 190 PRO A C 1
ATOM 1451 O O . PRO A 1 190 ? -8.365 -5.904 22.765 1.00 95.12 190 PRO A O 1
ATOM 1454 N N . GLN A 1 191 ? -9.762 -5.219 24.381 1.00 94.31 191 GLN A N 1
ATOM 1455 C CA . GLN A 1 191 ? -8.972 -5.785 25.475 1.00 94.31 191 GLN A CA 1
ATOM 1456 C C . GLN A 1 191 ? -8.882 -7.312 25.328 1.00 94.31 191 GLN A C 1
ATOM 1458 O O . GLN A 1 191 ? -9.871 -7.956 24.988 1.00 94.31 191 GLN A O 1
ATOM 1463 N N . GLY A 1 192 ? -7.720 -7.888 25.634 1.00 94.00 192 GLY A N 1
ATOM 1464 C CA . GLY A 1 192 ? -7.471 -9.329 25.595 1.00 94.00 192 GLY A CA 1
ATOM 1465 C C . GLY A 1 192 ? -7.051 -9.867 24.227 1.00 94.00 192 GLY A C 1
ATOM 1466 O O . GLY A 1 192 ? -6.650 -11.025 24.138 1.00 94.00 192 GLY A O 1
ATOM 1467 N N . VAL A 1 193 ? -7.065 -9.051 23.165 1.00 95.75 193 VAL A N 1
ATOM 1468 C CA . VAL A 1 193 ? -6.572 -9.500 21.856 1.00 95.75 193 VAL A CA 1
ATOM 1469 C C . VAL A 1 193 ? -5.059 -9.714 21.893 1.00 95.75 193 VAL A C 1
ATOM 1471 O O . VAL A 1 193 ? -4.308 -8.860 22.366 1.00 95.75 193 VAL A O 1
ATOM 1474 N N . GLN A 1 194 ? -4.594 -10.856 21.395 1.00 95.75 194 GLN A N 1
ATOM 1475 C CA . GLN A 1 194 ? -3.174 -11.145 21.242 1.00 95.75 194 GLN A CA 1
ATOM 1476 C C . GLN A 1 194 ? -2.679 -10.640 19.889 1.00 95.75 194 GLN A C 1
ATOM 1478 O O . GLN A 1 194 ? -3.326 -10.852 18.861 1.00 95.75 194 GLN A O 1
ATOM 1483 N N . LEU A 1 195 ? -1.507 -10.005 19.902 1.00 96.25 195 LEU A N 1
ATOM 1484 C CA . LEU A 1 195 ? -0.771 -9.633 18.698 1.00 96.25 195 LEU A CA 1
ATOM 1485 C C . LEU A 1 195 ? 0.157 -10.791 18.336 1.00 96.25 195 LEU A C 1
ATOM 1487 O O . LEU A 1 195 ? 0.973 -11.198 19.164 1.00 96.25 195 LEU A O 1
ATOM 1491 N N . LEU A 1 196 ? 0.022 -11.337 17.131 1.00 95.69 196 LEU A N 1
ATOM 1492 C CA . LEU A 1 196 ? 0.720 -12.553 16.723 1.00 95.69 196 LEU A CA 1
ATOM 1493 C C . LEU A 1 196 ? 1.684 -12.280 15.565 1.00 95.69 196 LEU A C 1
ATOM 1495 O O . LEU A 1 196 ? 1.387 -11.491 14.664 1.00 95.69 196 LEU A O 1
ATOM 1499 N N . ASP A 1 197 ? 2.821 -12.969 15.570 1.00 95.12 197 ASP A N 1
ATOM 1500 C CA . ASP A 1 197 ? 3.788 -12.954 14.472 1.00 95.12 197 ASP A CA 1
ATOM 1501 C C . ASP A 1 197 ? 3.326 -13.814 13.275 1.00 95.12 197 ASP A C 1
ATOM 1503 O O . ASP A 1 197 ? 2.266 -14.444 13.287 1.00 95.12 197 ASP A O 1
ATOM 1507 N N . ARG A 1 198 ? 4.159 -13.905 12.229 1.00 93.31 198 ARG A N 1
ATOM 1508 C CA . ARG A 1 198 ? 3.866 -14.722 11.034 1.00 93.31 198 ARG A CA 1
ATOM 1509 C C . ARG A 1 198 ? 3.743 -16.230 11.316 1.00 93.31 198 ARG A C 1
ATOM 1511 O O . ARG A 1 198 ? 3.233 -16.963 10.474 1.00 93.31 198 ARG A O 1
ATOM 1518 N N . ASN A 1 199 ? 4.224 -16.698 12.465 1.00 94.69 199 ASN A N 1
ATOM 1519 C CA . ASN A 1 199 ? 4.176 -18.091 12.906 1.00 94.69 199 ASN A CA 1
ATOM 1520 C C . ASN A 1 199 ? 3.053 -18.332 13.933 1.00 94.69 199 ASN A C 1
ATOM 1522 O O . ASN A 1 199 ? 3.061 -19.362 14.616 1.00 94.69 199 ASN A O 1
ATOM 1526 N N . PHE A 1 200 ? 2.105 -17.393 14.053 1.00 94.69 200 PHE A N 1
ATOM 1527 C CA . PHE A 1 200 ? 1.009 -17.413 15.025 1.00 94.69 200 PHE A CA 1
ATOM 1528 C C . PHE A 1 200 ? 1.483 -17.463 16.487 1.00 94.69 200 PHE A C 1
ATOM 1530 O O . PHE A 1 200 ? 0.776 -17.975 17.354 1.00 94.69 200 PHE A O 1
ATOM 1537 N N . GLN A 1 201 ? 2.688 -16.965 16.774 1.00 95.50 201 GLN A N 1
ATOM 1538 C CA . GLN A 1 201 ? 3.220 -16.881 18.130 1.00 95.50 201 GLN A CA 1
ATOM 1539 C C . GLN A 1 201 ? 2.877 -15.526 18.757 1.00 95.50 201 GLN A C 1
ATOM 1541 O O . GLN A 1 201 ? 3.017 -14.501 18.084 1.00 95.50 201 GLN A O 1
ATOM 1546 N N . PRO A 1 202 ? 2.459 -15.493 20.037 1.00 95.62 202 PRO A N 1
ATOM 1547 C CA . PRO A 1 202 ? 2.156 -14.247 20.721 1.00 95.62 202 PRO A CA 1
ATOM 1548 C C . PRO A 1 202 ? 3.411 -13.392 20.901 1.00 95.62 202 PRO A C 1
ATOM 1550 O O . PRO A 1 202 ? 4.466 -13.858 21.340 1.00 95.62 202 PRO A O 1
ATOM 1553 N N . LEU A 1 203 ? 3.274 -12.114 20.567 1.00 95.38 203 LEU A N 1
ATOM 1554 C CA . LEU A 1 203 ? 4.292 -11.094 20.750 1.00 95.38 203 LEU A CA 1
ATOM 1555 C C . LEU A 1 203 ? 4.111 -10.412 22.107 1.00 95.38 203 LEU A C 1
ATOM 1557 O O . LEU A 1 203 ? 2.992 -10.194 22.556 1.00 95.38 203 LEU A O 1
ATOM 1561 N N . ASN A 1 204 ? 5.224 -10.055 22.749 1.00 93.81 204 ASN A N 1
ATOM 1562 C CA . ASN A 1 204 ? 5.243 -9.443 24.077 1.00 93.81 204 ASN A CA 1
ATOM 1563 C C . ASN A 1 204 ? 6.133 -8.194 24.085 1.00 93.81 204 ASN A C 1
ATOM 1565 O O . ASN A 1 204 ? 7.211 -8.198 23.486 1.00 93.81 204 ASN A O 1
ATOM 1569 N N . GLY A 1 205 ? 5.716 -7.155 24.806 1.00 92.06 205 GLY A N 1
ATOM 1570 C CA . GLY A 1 205 ? 6.435 -5.893 24.973 1.00 92.06 205 GLY A CA 1
ATOM 1571 C C . GLY A 1 205 ? 5.641 -4.675 24.502 1.00 92.06 205 GLY A C 1
ATOM 1572 O O . GLY A 1 205 ? 4.423 -4.709 24.373 1.00 92.06 205 GLY A O 1
ATOM 1573 N N . SER A 1 206 ? 6.342 -3.568 24.261 1.00 91.50 206 SER A N 1
ATOM 1574 C CA . SER A 1 206 ? 5.733 -2.361 23.696 1.00 91.50 206 SER A CA 1
ATOM 1575 C C . SER A 1 206 ? 5.593 -2.492 22.184 1.00 91.50 206 SER A C 1
ATOM 1577 O O . SER A 1 206 ? 6.552 -2.854 21.491 1.00 91.50 206 SER A O 1
ATOM 1579 N N . GLY A 1 207 ? 4.409 -2.161 21.684 1.00 92.88 207 GLY A N 1
ATOM 1580 C CA . GLY A 1 207 ? 4.114 -2.088 20.266 1.00 92.88 207 GLY A CA 1
ATOM 1581 C C . GLY A 1 207 ? 4.111 -0.667 19.716 1.00 92.88 207 GLY A C 1
ATOM 1582 O O . GLY A 1 207 ? 4.010 0.315 20.453 1.00 92.88 207 GLY A O 1
ATOM 1583 N N . GLN A 1 208 ? 4.227 -0.567 18.400 1.00 95.50 208 GLN A N 1
ATOM 1584 C CA . GLN A 1 208 ? 4.010 0.649 17.624 1.00 95.50 208 GLN A CA 1
ATOM 1585 C C . GLN A 1 208 ? 3.006 0.335 16.523 1.00 95.50 208 GLN A C 1
ATOM 1587 O O . GLN A 1 208 ? 3.032 -0.762 15.960 1.00 95.50 208 GLN A O 1
ATOM 1592 N N . ILE A 1 209 ? 2.161 1.306 16.202 1.00 96.69 209 ILE A N 1
ATOM 1593 C CA . ILE A 1 209 ? 1.277 1.258 15.044 1.00 96.69 209 ILE A CA 1
ATOM 1594 C C . ILE A 1 209 ? 1.481 2.503 14.184 1.00 96.69 209 ILE A C 1
ATOM 1596 O O . ILE A 1 209 ? 1.651 3.608 14.700 1.00 96.69 209 ILE A O 1
ATOM 1600 N N . GLU A 1 210 ? 1.447 2.315 12.873 1.00 97.25 210 GLU A N 1
ATOM 1601 C CA . GLU A 1 210 ? 1.323 3.368 11.876 1.00 97.25 210 GLU A CA 1
ATOM 1602 C C . GLU A 1 210 ? 0.052 3.107 11.063 1.00 97.25 210 GLU A C 1
ATOM 1604 O O . GLU A 1 210 ? -0.105 2.056 10.442 1.00 97.25 210 GLU A O 1
ATOM 1609 N N . LEU A 1 211 ? -0.875 4.062 11.112 1.00 97.44 211 LEU A N 1
ATOM 1610 C CA . LEU A 1 211 ? -2.145 4.054 10.403 1.00 97.44 211 LEU A CA 1
ATOM 1611 C C . LEU A 1 211 ? -2.089 5.105 9.296 1.00 97.44 211 LEU A C 1
ATOM 1613 O O . LEU A 1 211 ? -2.115 6.303 9.574 1.00 97.44 211 LEU A O 1
ATOM 1617 N N . ALA A 1 212 ? -2.047 4.665 8.042 1.00 96.75 212 ALA A N 1
ATOM 1618 C CA . ALA A 1 212 ? -2.172 5.550 6.892 1.00 96.75 212 ALA A CA 1
ATOM 1619 C C . ALA A 1 212 ? -3.570 5.439 6.284 1.00 96.75 212 ALA A C 1
ATOM 1621 O O . ALA A 1 212 ? -4.080 4.335 6.096 1.00 96.75 212 ALA A O 1
ATOM 1622 N N . HIS A 1 213 ? -4.193 6.564 5.943 1.00 96.94 213 HIS A N 1
ATOM 1623 C CA . HIS A 1 213 ? -5.528 6.582 5.340 1.00 96.94 213 HIS A CA 1
ATOM 1624 C C . HIS A 1 213 ? -5.619 7.568 4.185 1.00 96.94 213 HIS A C 1
ATOM 1626 O O . HIS A 1 213 ? -5.172 8.709 4.295 1.00 96.94 213 HIS A O 1
ATOM 1632 N N . PHE A 1 214 ? -6.237 7.115 3.098 1.00 95.56 214 PHE A N 1
ATOM 1633 C CA . PHE A 1 214 ? -6.282 7.779 1.804 1.00 95.56 214 PHE A CA 1
ATOM 1634 C C . PHE A 1 214 ? -7.738 8.103 1.443 1.00 95.56 214 PHE A C 1
ATOM 1636 O O . PHE A 1 214 ? -8.543 7.203 1.197 1.00 95.56 214 PHE A O 1
ATOM 1643 N N . ASP A 1 215 ? -8.075 9.395 1.392 1.00 92.06 215 ASP A N 1
ATOM 1644 C CA . ASP A 1 215 ? -9.361 9.880 0.878 1.00 92.06 215 ASP A CA 1
ATOM 1645 C C . ASP A 1 215 ? -9.446 9.618 -0.624 1.00 92.06 215 ASP A C 1
ATOM 1647 O O . ASP A 1 215 ? -8.481 9.863 -1.353 1.00 92.06 215 ASP A O 1
ATOM 1651 N N . ASN A 1 216 ? -10.638 9.312 -1.131 1.00 91.50 216 ASN A N 1
ATOM 1652 C CA . ASN A 1 216 ? -10.862 9.239 -2.579 1.00 91.50 216 ASN A CA 1
ATOM 1653 C C . ASN A 1 216 ? -11.230 10.595 -3.223 1.00 91.50 216 ASN A C 1
ATOM 1655 O O . ASN A 1 216 ? -11.642 10.666 -4.379 1.00 91.50 216 ASN A O 1
ATOM 1659 N N . ARG A 1 217 ? -11.103 11.694 -2.466 1.00 90.81 217 ARG A N 1
ATOM 1660 C CA . ARG A 1 217 ? -11.473 13.060 -2.884 1.00 90.81 217 ARG A CA 1
ATOM 1661 C C . ARG A 1 217 ? -10.312 13.887 -3.426 1.00 90.81 217 ARG A C 1
ATOM 1663 O O . ARG A 1 217 ? -10.549 14.905 -4.075 1.00 90.81 217 ARG A O 1
ATOM 1670 N N . SER A 1 218 ? -9.080 13.525 -3.077 1.00 92.50 218 SER A N 1
ATOM 1671 C CA . SER A 1 218 ? -7.890 14.322 -3.381 1.00 92.50 218 SER A CA 1
ATOM 1672 C C . SER A 1 218 ? -7.098 13.682 -4.515 1.00 92.50 218 SER A C 1
ATOM 1674 O O . SER A 1 218 ? -6.761 12.505 -4.392 1.00 92.50 218 SER A O 1
ATOM 1676 N N . PRO A 1 219 ? -6.717 14.435 -5.564 1.00 92.62 219 PRO A N 1
ATOM 1677 C CA . PRO A 1 219 ? -5.851 13.900 -6.609 1.00 92.62 219 PRO A CA 1
ATOM 1678 C C . PRO A 1 219 ? -4.512 13.415 -6.043 1.00 92.62 219 PRO A C 1
ATOM 1680 O O . PRO A 1 219 ? -4.079 12.338 -6.405 1.00 92.62 219 PRO A O 1
ATOM 1683 N N . PHE A 1 220 ? -3.924 14.109 -5.060 1.00 94.44 220 PHE A N 1
ATOM 1684 C CA . PHE A 1 220 ? -2.660 13.674 -4.444 1.00 94.44 220 PHE A CA 1
ATOM 1685 C C . PHE A 1 220 ? -2.775 12.344 -3.690 1.00 94.44 220 PHE A C 1
ATOM 1687 O O . PHE A 1 220 ? -1.804 11.601 -3.597 1.00 94.44 220 PHE A O 1
ATOM 1694 N N . SER A 1 221 ? -3.958 12.060 -3.137 1.00 94.00 221 SER A N 1
ATOM 1695 C CA . SER A 1 221 ? -4.247 10.777 -2.496 1.00 94.00 221 SER A CA 1
ATOM 1696 C C . SER A 1 221 ? -4.338 9.666 -3.538 1.00 94.00 221 SER A C 1
ATOM 1698 O O . SER A 1 221 ? -3.713 8.628 -3.376 1.00 94.00 221 SER A O 1
ATOM 1700 N N . LEU A 1 222 ? -5.040 9.915 -4.647 1.00 91.62 222 LEU A N 1
ATOM 1701 C CA . LEU A 1 222 ? -5.168 8.959 -5.749 1.00 91.62 222 LEU A CA 1
ATOM 1702 C C . LEU A 1 222 ? -3.831 8.711 -6.466 1.00 91.62 222 LEU A C 1
ATOM 1704 O O . LEU A 1 222 ? -3.497 7.564 -6.743 1.00 91.62 222 LEU A O 1
ATOM 1708 N N . ASP A 1 223 ? -3.035 9.758 -6.689 1.00 92.88 223 ASP A N 1
ATOM 1709 C CA . ASP A 1 223 ? -1.705 9.670 -7.303 1.00 92.88 223 ASP A CA 1
ATOM 1710 C C . ASP A 1 223 ? -0.759 8.786 -6.468 1.00 92.88 223 ASP A C 1
ATOM 1712 O O . ASP A 1 223 ? 0.012 8.000 -7.022 1.00 92.88 223 ASP A O 1
ATOM 1716 N N . ALA A 1 224 ? -0.855 8.851 -5.134 1.00 92.81 224 ALA A N 1
ATOM 1717 C CA . ALA A 1 224 ? -0.089 8.005 -4.214 1.00 92.81 224 ALA A CA 1
ATOM 1718 C C . ALA A 1 224 ? -0.486 6.515 -4.253 1.00 92.81 224 ALA A C 1
ATOM 1720 O O . ALA A 1 224 ? 0.246 5.681 -3.726 1.00 92.81 224 ALA A O 1
ATOM 1721 N N . LEU A 1 225 ? -1.620 6.179 -4.878 1.00 89.81 225 LEU A N 1
ATOM 1722 C CA . LEU A 1 225 ? -2.131 4.811 -5.037 1.00 89.81 225 LEU A CA 1
ATOM 1723 C C . LEU A 1 225 ? -1.951 4.264 -6.460 1.00 89.81 225 LEU A C 1
ATOM 1725 O O . LEU A 1 225 ? -2.464 3.186 -6.782 1.00 89.81 225 LEU A O 1
ATOM 1729 N N . THR A 1 226 ? -1.239 5.001 -7.318 1.00 83.00 226 THR A N 1
ATOM 1730 C CA . THR A 1 226 ? -0.929 4.577 -8.689 1.00 83.00 226 THR A CA 1
ATOM 1731 C C . THR A 1 226 ? -0.298 3.184 -8.675 1.00 83.00 226 THR A C 1
ATOM 1733 O O . THR A 1 226 ? 0.624 2.923 -7.910 1.00 83.00 226 THR A O 1
ATOM 1736 N N . GLY A 1 227 ? -0.810 2.267 -9.499 1.00 80.94 227 GLY A N 1
ATOM 1737 C CA . GLY A 1 227 ? -0.293 0.898 -9.592 1.00 80.94 227 GLY A CA 1
ATOM 1738 C C . GLY A 1 227 ? -0.701 -0.051 -8.455 1.00 80.94 227 GLY A C 1
ATOM 1739 O O . GLY A 1 227 ? -0.366 -1.229 -8.536 1.00 80.94 227 GLY A O 1
ATOM 1740 N N . MET A 1 228 ? -1.428 0.402 -7.423 1.00 80.12 228 MET A N 1
ATOM 1741 C CA . MET A 1 228 ? -2.016 -0.482 -6.394 1.00 80.12 228 MET A CA 1
ATOM 1742 C C . MET A 1 228 ? -3.452 -0.913 -6.710 1.00 80.12 228 MET A C 1
ATOM 1744 O O . MET A 1 228 ? -3.961 -1.868 -6.126 1.00 80.12 228 MET A O 1
ATOM 1748 N N . THR A 1 229 ? -4.128 -0.179 -7.593 1.00 82.94 229 THR A N 1
ATOM 1749 C CA . THR A 1 229 ? -5.569 -0.327 -7.851 1.00 82.94 229 THR A CA 1
ATOM 1750 C C . THR A 1 229 ? -5.888 -0.960 -9.198 1.00 82.94 229 THR A C 1
ATOM 1752 O O . THR A 1 229 ? -7.053 -1.248 -9.471 1.00 82.94 229 THR A O 1
ATOM 1755 N N . ASP A 1 230 ? -4.863 -1.217 -10.011 1.00 82.94 230 ASP A N 1
ATOM 1756 C CA . ASP A 1 230 ? -4.999 -1.649 -11.394 1.00 82.94 230 ASP A CA 1
ATOM 1757 C C . ASP A 1 230 ? -4.569 -3.104 -11.576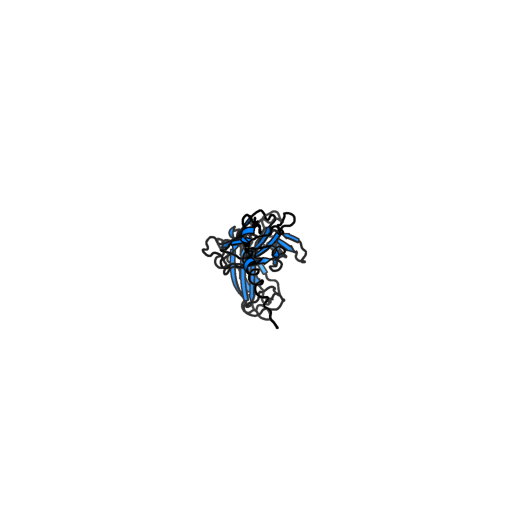 1.00 82.94 230 ASP A C 1
ATOM 1759 O O . ASP A 1 230 ? -3.419 -3.454 -11.315 1.00 82.94 230 ASP A O 1
ATOM 1763 N N . ALA A 1 231 ? -5.491 -3.926 -12.087 1.00 82.75 231 ALA A N 1
ATOM 1764 C CA . ALA A 1 231 ? -5.244 -5.250 -12.656 1.00 82.75 231 ALA A CA 1
ATOM 1765 C C . ALA A 1 231 ? -4.275 -6.138 -11.851 1.00 82.75 231 ALA A C 1
ATOM 1767 O O . ALA A 1 231 ? -3.437 -6.829 -12.424 1.00 82.75 231 ALA A O 1
ATOM 1768 N N . MET A 1 232 ? -4.420 -6.167 -10.527 1.00 86.31 232 MET A N 1
ATOM 1769 C CA . MET A 1 232 ? -3.581 -6.986 -9.653 1.00 86.31 232 MET A CA 1
ATOM 1770 C C . MET A 1 232 ? -4.187 -8.378 -9.448 1.00 86.31 232 MET A C 1
ATOM 1772 O O . MET A 1 232 ? -5.415 -8.492 -9.379 1.00 86.31 232 MET A O 1
ATOM 1776 N N . PRO A 1 233 ? -3.372 -9.440 -9.303 1.00 89.50 233 PRO A N 1
ATOM 1777 C CA . PRO A 1 233 ? -3.867 -10.770 -8.970 1.00 89.50 233 PRO A CA 1
ATOM 1778 C C . PRO A 1 233 ? -4.740 -10.752 -7.716 1.00 89.50 233 PRO A C 1
ATOM 1780 O O . PRO A 1 233 ? -4.437 -10.044 -6.754 1.00 89.50 233 PRO A O 1
ATOM 1783 N N . ALA A 1 234 ? -5.790 -11.572 -7.699 1.00 93.94 234 ALA A N 1
ATOM 1784 C CA . ALA A 1 234 ? -6.674 -11.685 -6.549 1.00 93.94 234 ALA A CA 1
ATOM 1785 C C . ALA A 1 234 ? -7.243 -13.087 -6.325 1.00 93.94 234 ALA A C 1
ATOM 1787 O O . ALA A 1 234 ? -7.372 -13.899 -7.248 1.00 93.94 234 ALA A O 1
ATOM 1788 N N . VAL A 1 235 ? -7.638 -13.328 -5.079 1.00 95.88 235 VAL A N 1
ATOM 1789 C CA . VAL A 1 235 ? -8.360 -14.512 -4.608 1.00 95.88 235 VAL A CA 1
ATOM 1790 C C . VAL A 1 235 ? -9.590 -14.098 -3.793 1.00 95.88 235 VAL A C 1
ATOM 1792 O O . VAL A 1 235 ? -9.632 -13.009 -3.214 1.00 95.88 235 VAL A O 1
ATOM 1795 N N . ASP A 1 236 ? -10.621 -14.942 -3.771 1.00 94.88 236 ASP A N 1
ATOM 1796 C CA . ASP A 1 236 ? -11.759 -14.757 -2.863 1.00 94.88 236 ASP A CA 1
ATOM 1797 C C . ASP A 1 236 ? -11.455 -15.243 -1.434 1.00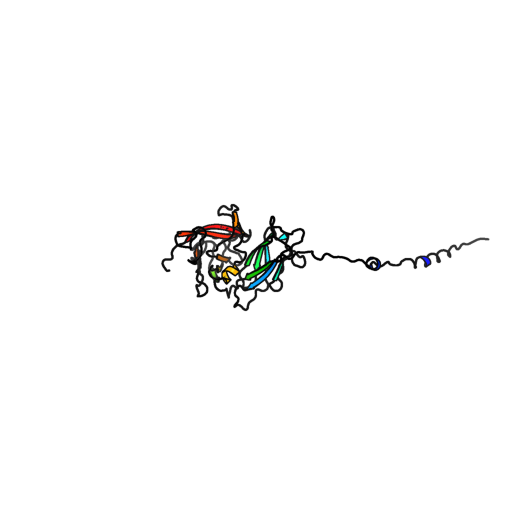 94.88 236 ASP A C 1
ATOM 1799 O O . ASP A 1 236 ? -10.353 -15.701 -1.146 1.00 94.88 236 ASP A O 1
ATOM 1803 N N . GLN A 1 237 ? -12.459 -15.148 -0.555 1.00 92.31 237 GLN A N 1
ATOM 1804 C CA . GLN A 1 237 ? -12.397 -15.534 0.863 1.00 92.31 237 GLN A CA 1
ATOM 1805 C C . GLN A 1 237 ? -11.994 -16.997 1.099 1.00 92.31 237 GLN A C 1
ATOM 1807 O O . GLN A 1 237 ? -11.521 -17.333 2.182 1.00 92.31 237 GLN A O 1
ATOM 1812 N N . ASP A 1 238 ? -12.209 -17.870 0.110 1.00 93.00 238 ASP A N 1
ATOM 1813 C CA . ASP A 1 238 ? -11.885 -19.296 0.183 1.00 93.00 238 ASP A CA 1
ATOM 1814 C C . ASP A 1 238 ? -10.529 -19.605 -0.488 1.00 93.00 238 ASP A C 1
ATOM 1816 O O . ASP A 1 238 ? -10.152 -20.771 -0.646 1.00 93.00 238 ASP A O 1
ATOM 1820 N N . GLY A 1 239 ? -9.792 -18.574 -0.919 1.00 92.06 239 GLY A N 1
ATOM 1821 C CA . GLY A 1 239 ? -8.517 -18.699 -1.624 1.00 92.06 239 GLY A CA 1
ATOM 1822 C C . GLY A 1 239 ? -8.654 -19.086 -3.100 1.00 92.06 239 GLY A C 1
ATOM 1823 O O . GLY A 1 239 ? -7.669 -19.470 -3.737 1.00 92.06 239 GLY A O 1
ATOM 1824 N N . LYS A 1 240 ? -9.854 -19.016 -3.686 1.00 95.56 240 LYS A N 1
ATOM 1825 C CA . LYS A 1 240 ? -10.043 -19.322 -5.107 1.00 95.56 240 LYS A CA 1
ATOM 1826 C C . LYS A 1 240 ? -9.554 -18.156 -5.958 1.00 95.56 240 LYS A C 1
ATOM 1828 O O . LYS A 1 240 ? -9.983 -17.020 -5.785 1.00 95.56 240 LYS A O 1
ATOM 1833 N N . ILE A 1 241 ? -8.715 -18.467 -6.944 1.00 94.69 241 ILE A N 1
ATOM 1834 C CA . ILE A 1 241 ? -8.164 -17.493 -7.895 1.00 94.69 241 ILE A CA 1
ATOM 1835 C C . ILE A 1 241 ? -9.289 -16.812 -8.686 1.00 94.69 241 ILE A C 1
ATOM 1837 O O . ILE A 1 241 ? -10.121 -17.480 -9.309 1.00 94.69 241 ILE A O 1
ATOM 1841 N N . LEU A 1 242 ? -9.268 -15.479 -8.691 1.00 93.62 242 LEU A N 1
ATOM 1842 C CA . LEU A 1 242 ? -10.203 -14.614 -9.417 1.00 93.62 242 LEU A CA 1
ATOM 1843 C C . LEU A 1 242 ? -9.606 -14.020 -10.701 1.00 93.62 242 LEU A C 1
ATOM 1845 O O . LEU A 1 242 ? -10.326 -13.385 -11.468 1.00 93.62 242 LEU A O 1
ATOM 1849 N N . GLY A 1 243 ? -8.317 -14.251 -10.958 1.00 89.88 243 GLY A N 1
ATOM 1850 C CA . GLY A 1 243 ? -7.569 -13.561 -12.008 1.00 89.88 243 GLY A CA 1
ATOM 1851 C C . GLY A 1 243 ? -7.082 -12.208 -11.504 1.00 89.88 243 GLY A C 1
ATOM 1852 O O . GLY A 1 243 ? -6.695 -12.101 -10.341 1.00 89.88 243 GLY A O 1
ATOM 1853 N N . THR A 1 244 ? -7.094 -11.195 -12.366 1.00 88.69 244 THR A N 1
ATOM 1854 C CA . THR A 1 244 ? -6.757 -9.820 -11.994 1.00 88.69 244 THR A CA 1
ATOM 1855 C C . THR A 1 244 ? -8.009 -9.003 -11.687 1.00 88.69 244 THR A C 1
ATOM 1857 O O . THR A 1 244 ? -9.059 -9.187 -12.308 1.00 88.69 244 THR A O 1
ATOM 1860 N N . VAL A 1 245 ? -7.908 -8.100 -10.716 1.00 90.50 245 VAL A N 1
ATOM 1861 C CA . VAL A 1 245 ? -8.980 -7.178 -10.322 1.00 90.50 245 VAL A CA 1
ATOM 1862 C C . VAL A 1 245 ? -8.481 -5.740 -10.358 1.00 90.50 245 VAL A C 1
ATOM 1864 O O . VAL A 1 245 ? -7.307 -5.473 -10.105 1.00 90.50 245 VAL A O 1
ATOM 1867 N N . SER A 1 246 ? -9.399 -4.823 -10.653 1.00 90.12 246 SER A N 1
ATOM 1868 C CA . SER A 1 246 ? -9.196 -3.383 -10.503 1.00 90.12 246 SER A CA 1
ATOM 1869 C C . SER A 1 246 ? -10.227 -2.821 -9.533 1.00 90.12 246 SER A C 1
ATOM 1871 O O . SER A 1 246 ? -11.329 -3.369 -9.413 1.00 90.12 246 SER A O 1
ATOM 1873 N N . PHE A 1 247 ? -9.886 -1.727 -8.857 1.00 89.81 247 PHE A N 1
ATOM 1874 C CA . PHE A 1 247 ? -10.716 -1.159 -7.800 1.00 89.81 247 PHE A CA 1
ATOM 1875 C C . PHE A 1 247 ? -11.187 0.261 -8.112 1.00 89.81 247 PHE A C 1
ATOM 1877 O O . PHE A 1 247 ? -10.384 1.186 -8.203 1.00 89.81 247 PHE A O 1
ATOM 1884 N N . ASP A 1 248 ? -12.508 0.450 -8.122 1.00 88.62 248 ASP A N 1
ATOM 1885 C CA . ASP A 1 248 ? -13.125 1.760 -7.903 1.00 88.62 248 ASP A CA 1
ATOM 1886 C C . ASP A 1 248 ? -13.163 2.022 -6.388 1.00 88.62 248 ASP A C 1
ATOM 1888 O O . ASP A 1 248 ? -14.065 1.569 -5.676 1.00 88.62 248 ASP A O 1
ATOM 1892 N N . LEU A 1 249 ? -12.127 2.680 -5.864 1.00 89.25 249 LEU A N 1
ATOM 1893 C CA . LEU A 1 249 ? -11.918 2.795 -4.420 1.00 89.25 249 LEU A CA 1
ATOM 1894 C C . LEU A 1 249 ? -12.958 3.687 -3.724 1.00 89.25 249 LEU A C 1
ATOM 1896 O O . LEU A 1 249 ? -13.052 4.895 -3.961 1.00 89.25 249 LEU A O 1
ATOM 1900 N N . ALA A 1 250 ? -13.653 3.106 -2.745 1.00 92.12 250 ALA A N 1
ATOM 1901 C CA . ALA A 1 250 ? -14.386 3.877 -1.744 1.00 92.12 250 ALA A CA 1
ATOM 1902 C C . ALA A 1 250 ? -13.455 4.474 -0.681 1.00 92.12 250 ALA A C 1
ATOM 1904 O O . ALA A 1 250 ? -13.692 5.583 -0.214 1.00 92.12 250 ALA A O 1
ATOM 1905 N N . SER A 1 251 ? -12.411 3.735 -0.302 1.00 91.88 251 SER A N 1
ATOM 1906 C CA . SER A 1 251 ? -11.374 4.163 0.634 1.00 91.88 251 SER A CA 1
ATOM 1907 C C . SER A 1 251 ? -10.205 3.175 0.590 1.00 91.88 251 SER A C 1
ATOM 1909 O O . SER A 1 251 ? -10.406 2.016 0.222 1.00 91.88 251 SER A O 1
ATOM 1911 N N . LEU A 1 252 ? -9.009 3.606 0.993 1.00 94.56 252 LEU A N 1
ATOM 1912 C CA . LEU A 1 252 ? -7.853 2.728 1.204 1.00 94.56 252 LEU A CA 1
ATOM 1913 C C . LEU A 1 252 ? -7.134 3.127 2.490 1.00 94.56 252 LEU A C 1
ATOM 1915 O O . LEU A 1 252 ? -6.999 4.311 2.798 1.00 94.56 252 LEU A O 1
ATOM 1919 N N . TYR A 1 253 ? -6.662 2.138 3.242 1.00 95.19 253 TYR A N 1
ATOM 1920 C CA . TYR A 1 253 ? -5.822 2.353 4.412 1.00 95.19 253 TYR A CA 1
ATOM 1921 C C . TYR A 1 253 ? -4.703 1.316 4.486 1.00 95.19 253 TYR A C 1
ATOM 1923 O O . TYR A 1 253 ? -4.823 0.223 3.938 1.00 95.19 253 TYR A O 1
ATOM 1931 N N . SER A 1 254 ? -3.629 1.673 5.185 1.00 94.56 254 SER A N 1
ATOM 1932 C CA . SER A 1 254 ? -2.550 0.767 5.572 1.00 94.56 254 SER A CA 1
ATOM 1933 C C . SER A 1 254 ? -2.405 0.781 7.088 1.00 94.56 254 SER A C 1
ATOM 1935 O O . SER A 1 254 ? -2.526 1.836 7.717 1.00 94.56 254 SER A O 1
ATOM 1937 N N . ILE A 1 255 ? -2.177 -0.396 7.665 1.00 95.31 255 ILE A N 1
ATOM 1938 C CA . ILE A 1 255 ? -1.904 -0.584 9.087 1.00 95.31 255 ILE A CA 1
ATOM 1939 C C . ILE A 1 255 ? -0.609 -1.377 9.190 1.00 95.31 255 ILE A C 1
ATOM 1941 O O . ILE A 1 255 ? -0.580 -2.567 8.884 1.00 95.31 255 ILE A O 1
ATOM 1945 N N . GLU A 1 256 ? 0.446 -0.719 9.652 1.00 94.81 256 GLU A N 1
ATOM 1946 C CA . GLU A 1 256 ? 1.708 -1.368 9.986 1.00 94.81 256 GLU A CA 1
ATOM 1947 C C . GLU A 1 256 ? 1.841 -1.427 11.504 1.00 94.81 256 GLU A C 1
ATOM 1949 O O . GLU A 1 256 ? 1.700 -0.419 12.196 1.00 94.81 256 GLU A O 1
ATOM 1954 N N . MET A 1 257 ? 2.105 -2.616 12.038 1.00 96.06 257 MET A N 1
ATOM 1955 C CA . MET A 1 257 ? 2.211 -2.839 13.476 1.00 96.06 257 MET A CA 1
ATOM 1956 C C . MET A 1 257 ? 3.456 -3.649 13.807 1.00 96.06 257 MET A C 1
ATOM 1958 O O . MET A 1 257 ? 3.750 -4.657 13.163 1.00 96.06 257 MET A O 1
ATOM 1962 N N . THR A 1 258 ? 4.168 -3.244 14.854 1.00 96.06 258 THR A N 1
ATOM 1963 C CA . THR A 1 258 ? 5.316 -3.987 15.383 1.00 96.06 258 THR A CA 1
ATOM 1964 C C . THR A 1 258 ? 5.241 -4.108 16.896 1.00 96.06 258 THR A C 1
ATOM 1966 O O . THR A 1 258 ? 4.653 -3.261 17.560 1.00 96.06 258 THR A O 1
ATOM 1969 N N . VAL A 1 259 ? 5.853 -5.155 17.450 1.00 95.38 259 VAL A N 1
ATOM 1970 C CA . VAL A 1 259 ? 6.157 -5.300 18.879 1.00 95.38 259 VAL A CA 1
ATOM 1971 C C . VAL A 1 259 ? 7.654 -5.556 19.005 1.00 95.38 259 VAL A C 1
ATOM 1973 O O . VAL A 1 259 ? 8.179 -6.567 18.528 1.00 95.38 259 VAL A O 1
ATOM 1976 N N . GLY A 1 260 ? 8.378 -4.604 19.595 1.00 91.38 260 GLY A N 1
ATOM 1977 C CA . GLY A 1 260 ? 9.839 -4.578 19.509 1.00 91.38 260 GLY A CA 1
ATOM 1978 C C . GLY A 1 260 ? 10.313 -4.484 18.052 1.00 91.38 260 GLY A C 1
ATOM 1979 O O . GLY A 1 260 ? 10.049 -3.496 17.378 1.00 91.38 260 GLY A O 1
ATOM 1980 N N . SER A 1 261 ? 11.029 -5.502 17.567 1.00 91.44 261 SER A N 1
ATOM 1981 C CA . SER A 1 261 ? 11.495 -5.590 16.172 1.00 91.44 261 SER A CA 1
ATOM 1982 C C . SER A 1 261 ? 10.690 -6.570 15.313 1.00 91.44 261 SER A C 1
ATOM 1984 O O . SER A 1 261 ? 11.107 -6.872 14.197 1.00 91.44 261 SER A O 1
ATOM 1986 N N . GLN A 1 262 ? 9.611 -7.146 15.848 1.00 94.69 262 GLN A N 1
ATOM 1987 C CA . GLN A 1 262 ? 8.803 -8.147 15.154 1.00 94.69 262 GLN A CA 1
ATOM 1988 C C . GLN A 1 262 ? 7.522 -7.511 14.632 1.00 94.69 262 GLN A C 1
ATOM 1990 O O . GLN A 1 262 ? 6.859 -6.768 15.352 1.00 94.69 262 GLN A O 1
ATOM 1995 N N . GLU A 1 263 ? 7.172 -7.815 13.390 1.00 95.00 263 GLU A N 1
ATOM 1996 C CA . GLU A 1 263 ? 5.915 -7.382 12.788 1.00 95.00 263 GLU A CA 1
ATOM 1997 C C . GLU A 1 263 ? 4.743 -8.195 13.335 1.00 95.00 263 GLU A C 1
ATOM 1999 O O . GLU A 1 263 ? 4.818 -9.421 13.462 1.00 95.00 263 GLU A O 1
ATOM 2004 N N . VAL A 1 264 ? 3.641 -7.504 13.609 1.00 95.44 264 VAL A N 1
ATOM 2005 C CA . VAL A 1 264 ? 2.355 -8.136 13.891 1.00 95.44 264 VAL A CA 1
ATOM 2006 C C . VAL A 1 264 ? 1.727 -8.519 12.557 1.00 95.44 264 VAL A C 1
ATOM 2008 O O . VAL A 1 264 ? 1.599 -7.684 11.665 1.00 95.44 264 VAL A O 1
ATOM 2011 N N . ARG A 1 265 ? 1.343 -9.786 12.408 1.00 93.69 265 ARG A N 1
ATOM 2012 C CA . ARG A 1 265 ? 0.726 -10.312 11.181 1.00 93.69 265 ARG A CA 1
ATOM 2013 C C . ARG A 1 265 ? -0.681 -10.855 11.404 1.00 93.69 265 ARG A C 1
ATOM 2015 O O . ARG A 1 265 ? -1.457 -10.875 10.456 1.00 93.69 265 ARG A O 1
ATOM 2022 N N . TYR A 1 266 ? -1.031 -11.236 12.634 1.00 93.69 266 TYR A N 1
ATOM 2023 C CA . TYR A 1 266 ? -2.384 -11.682 12.969 1.00 93.69 266 TYR A CA 1
ATOM 2024 C C . TYR A 1 266 ? -2.845 -11.151 14.327 1.00 93.69 266 TYR A C 1
ATOM 2026 O O . TYR A 1 266 ? -2.038 -10.801 15.191 1.00 93.69 266 TYR A O 1
ATOM 2034 N N . PHE A 1 267 ? -4.161 -11.162 14.517 1.00 95.50 267 PHE A N 1
ATOM 2035 C CA . PHE A 1 267 ? -4.822 -10.913 15.792 1.00 95.50 267 PHE A CA 1
ATOM 2036 C C . PHE A 1 267 ? -5.570 -12.178 16.221 1.00 95.50 267 PHE A C 1
ATOM 2038 O O . PHE A 1 267 ? -6.150 -12.863 15.377 1.00 95.50 267 PHE A O 1
ATOM 2045 N N . SER A 1 268 ? -5.581 -12.499 17.517 1.00 96.00 268 SER A N 1
ATOM 2046 C CA . SER A 1 268 ? -6.354 -13.650 18.021 1.00 96.00 268 SER A CA 1
ATOM 2047 C C . SER A 1 268 ? -7.871 -13.446 17.946 1.00 96.00 268 SER A C 1
ATOM 2049 O O . SER A 1 268 ? -8.626 -14.415 17.990 1.00 96.00 268 SER A O 1
ATOM 2051 N N . GLU A 1 269 ? -8.312 -12.193 17.844 1.00 93.69 269 GLU A N 1
ATOM 2052 C CA . GLU A 1 269 ? -9.703 -11.778 17.680 1.00 93.69 269 GLU A CA 1
ATOM 2053 C C . GLU A 1 269 ? -9.794 -10.701 16.587 1.00 93.69 269 GLU A C 1
ATOM 2055 O O . GLU A 1 269 ? -8.808 -9.996 16.351 1.00 93.69 269 GLU A O 1
ATOM 2060 N N . PRO A 1 270 ? -10.946 -10.538 15.911 1.00 92.06 270 PRO A N 1
ATOM 2061 C CA . PRO A 1 270 ? -11.090 -9.539 14.858 1.00 92.06 270 PRO A CA 1
ATOM 2062 C C . PRO A 1 270 ? -10.837 -8.109 15.350 1.00 92.06 270 PRO A C 1
ATOM 2064 O O . PRO A 1 270 ? -11.435 -7.656 16.327 1.00 92.06 270 PRO A O 1
ATOM 2067 N N . ALA A 1 271 ? -10.008 -7.373 14.614 1.00 93.94 271 ALA A N 1
ATOM 2068 C CA . ALA A 1 271 ? -9.914 -5.927 14.749 1.00 93.94 271 ALA A CA 1
ATOM 2069 C C . ALA A 1 271 ? -11.120 -5.243 14.090 1.00 93.94 271 ALA A C 1
ATOM 2071 O O . ALA A 1 271 ? -11.700 -5.765 13.134 1.00 93.94 271 ALA A O 1
ATOM 2072 N N . VAL A 1 272 ? -11.480 -4.051 14.567 1.00 95.19 272 VAL A N 1
ATOM 2073 C CA . VAL A 1 272 ? -12.567 -3.255 13.983 1.00 95.19 272 VAL A CA 1
ATOM 2074 C C . VAL A 1 272 ? -11.989 -2.010 13.330 1.00 95.19 272 VAL A C 1
ATOM 2076 O O . VAL A 1 272 ? -11.303 -1.221 13.976 1.00 95.19 272 VAL A O 1
ATOM 2079 N N . VAL A 1 273 ? -12.310 -1.811 12.053 1.00 95.81 273 VAL A N 1
ATOM 2080 C CA . VAL A 1 273 ? -12.014 -0.577 11.320 1.00 95.81 273 VAL A CA 1
ATOM 2081 C C . VAL A 1 273 ? -13.327 0.129 11.012 1.00 95.81 273 VAL A C 1
ATOM 2083 O O . VAL A 1 273 ? -14.234 -0.462 10.432 1.00 95.81 273 VAL A O 1
ATOM 2086 N N . THR A 1 274 ? -13.427 1.401 11.390 1.00 95.56 274 THR A N 1
ATOM 2087 C CA . THR A 1 274 ? -14.556 2.270 11.037 1.00 95.56 274 THR A CA 1
ATOM 2088 C C . THR A 1 274 ? -14.068 3.398 10.142 1.00 95.56 274 THR A C 1
ATOM 2090 O O . THR A 1 274 ? -13.093 4.072 10.466 1.00 95.56 274 THR A O 1
ATOM 2093 N N . LEU A 1 275 ? -14.764 3.618 9.027 1.00 94.25 275 LEU A N 1
ATOM 2094 C CA . LEU A 1 275 ? -14.431 4.630 8.026 1.00 94.25 275 LEU A CA 1
ATOM 2095 C C . LEU A 1 275 ? -15.625 5.552 7.814 1.00 94.25 275 LEU A C 1
ATOM 2097 O O . LEU A 1 275 ? -16.762 5.085 7.718 1.00 94.25 275 LEU A O 1
ATOM 2101 N N . THR A 1 276 ? -15.380 6.850 7.672 1.00 94.12 276 THR A N 1
ATOM 2102 C CA . THR A 1 276 ? -16.352 7.720 7.006 1.00 94.12 276 THR A CA 1
ATOM 2103 C C . THR A 1 276 ? -16.063 7.725 5.514 1.00 94.12 276 THR A C 1
ATOM 2105 O O . THR A 1 276 ? -14.917 7.823 5.096 1.00 94.12 276 THR A O 1
ATOM 2108 N N . LEU A 1 277 ? -17.107 7.594 4.701 1.00 93.75 277 LEU A N 1
ATOM 2109 C CA . LEU A 1 277 ? -16.969 7.523 3.251 1.00 93.75 277 LEU A CA 1
ATOM 2110 C C . LEU A 1 277 ? -17.367 8.845 2.607 1.00 93.75 277 LEU A C 1
ATOM 2112 O O . LEU A 1 277 ? -18.174 9.616 3.135 1.00 93.75 277 LEU A O 1
ATOM 2116 N N . ASN A 1 278 ? -16.834 9.098 1.419 1.00 93.88 278 ASN A N 1
ATOM 2117 C CA . ASN A 1 278 ? -17.326 10.168 0.579 1.00 93.88 278 ASN A CA 1
ATOM 2118 C C . ASN A 1 278 ? -18.702 9.805 -0.020 1.00 93.88 278 ASN A C 1
ATOM 2120 O O . ASN A 1 278 ? -18.766 8.896 -0.847 1.00 93.88 278 ASN A O 1
ATOM 2124 N N . PRO A 1 279 ? -19.796 10.531 0.296 1.00 92.69 279 PRO A N 1
ATOM 2125 C CA . PRO A 1 279 ? -21.130 10.228 -0.232 1.00 92.69 279 PRO A CA 1
ATOM 2126 C C . PRO A 1 279 ? -21.282 10.576 -1.721 1.00 92.69 279 PRO A C 1
ATOM 2128 O O . PRO A 1 279 ? -22.365 10.459 -2.277 1.00 92.69 279 PRO A O 1
ATOM 2131 N N . GLN A 1 280 ? -20.230 11.087 -2.368 1.00 94.25 280 GLN A N 1
ATOM 2132 C CA . GLN A 1 280 ? -20.164 11.285 -3.821 1.00 94.25 280 GLN A CA 1
ATOM 2133 C C . GLN A 1 280 ? -19.331 10.202 -4.519 1.00 94.25 280 GLN A C 1
ATOM 2135 O O . GLN A 1 280 ? -19.080 10.296 -5.717 1.00 94.25 280 GLN A O 1
ATOM 2140 N N . THR A 1 281 ? -18.888 9.178 -3.787 1.00 94.88 281 THR A N 1
ATOM 2141 C CA . THR A 1 281 ? -18.265 7.996 -4.386 1.00 94.88 281 THR A CA 1
ATOM 2142 C C . THR A 1 281 ? -19.310 7.243 -5.190 1.00 94.88 281 THR A C 1
ATOM 2144 O O . THR A 1 281 ? -20.379 6.936 -4.665 1.00 94.88 281 THR A O 1
ATOM 2147 N N . PHE A 1 282 ? -19.013 6.942 -6.448 1.00 94.81 282 PHE A N 1
ATOM 2148 C CA . PHE A 1 282 ? -19.877 6.117 -7.282 1.00 94.81 282 PHE A CA 1
ATOM 2149 C C . PHE A 1 282 ? -19.742 4.641 -6.893 1.00 94.81 282 PHE A C 1
ATOM 2151 O O . PHE A 1 282 ? -18.634 4.127 -6.775 1.00 94.81 282 PHE A O 1
ATOM 2158 N N . ASN A 1 283 ? -20.870 3.963 -6.702 1.00 94.94 283 ASN A N 1
ATOM 2159 C CA . ASN A 1 283 ? -20.937 2.532 -6.460 1.00 94.94 283 ASN A CA 1
ATOM 2160 C C . ASN A 1 283 ? -21.337 1.812 -7.763 1.00 94.94 283 ASN A C 1
ATOM 2162 O O . ASN A 1 283 ? -22.507 1.866 -8.162 1.00 94.94 283 ASN A O 1
ATOM 2166 N N . PRO A 1 284 ? -20.414 1.094 -8.425 1.00 92.50 284 PRO A N 1
ATOM 2167 C CA . PRO A 1 284 ? -20.711 0.433 -9.694 1.00 92.50 284 PRO A CA 1
ATOM 2168 C C . PRO A 1 284 ? -21.701 -0.733 -9.556 1.00 92.50 284 PRO A C 1
ATOM 2170 O O . PRO A 1 284 ? -22.347 -1.096 -10.536 1.00 92.50 284 PRO A O 1
ATOM 2173 N N . GLN A 1 285 ? -21.864 -1.312 -8.359 1.00 92.12 285 GLN A N 1
ATOM 2174 C CA . GLN A 1 285 ? -22.800 -2.421 -8.132 1.00 92.12 285 GLN A CA 1
ATOM 2175 C C . GLN A 1 285 ? -24.257 -1.949 -8.114 1.00 92.12 285 GLN A C 1
ATOM 2177 O O . GLN A 1 285 ? -25.149 -2.659 -8.578 1.00 92.12 285 GLN A O 1
ATOM 2182 N N . THR A 1 286 ? -24.504 -0.751 -7.583 1.00 95.19 286 THR A N 1
ATOM 2183 C CA . THR A 1 286 ? -25.849 -0.161 -7.491 1.00 95.19 286 THR A CA 1
ATOM 2184 C C . THR A 1 286 ? -26.123 0.861 -8.592 1.00 95.19 286 THR A C 1
ATOM 2186 O O . THR A 1 286 ? -27.278 1.241 -8.786 1.00 95.19 286 THR A O 1
ATOM 2189 N N . ASN A 1 287 ? -25.089 1.259 -9.346 1.00 95.44 287 ASN A N 1
ATOM 2190 C CA . ASN A 1 287 ? -25.140 2.289 -10.382 1.00 95.44 287 ASN A CA 1
ATOM 2191 C C . ASN A 1 287 ? -25.672 3.636 -9.843 1.00 95.44 287 ASN A C 1
ATOM 2193 O O . ASN A 1 287 ? -26.466 4.316 -10.495 1.00 95.44 287 ASN A O 1
ATOM 2197 N N . ASP A 1 288 ? -25.251 3.995 -8.629 1.00 96.69 288 ASP A N 1
ATOM 2198 C CA . ASP A 1 288 ? -25.631 5.211 -7.901 1.00 96.69 288 ASP A CA 1
ATOM 2199 C C . ASP A 1 288 ? -24.479 5.637 -6.967 1.00 96.69 288 ASP A C 1
ATOM 2201 O O . ASP A 1 288 ? -23.479 4.931 -6.845 1.00 96.69 288 ASP A O 1
ATOM 2205 N N . TYR A 1 289 ? -24.585 6.787 -6.305 1.00 96.62 289 TYR A N 1
ATOM 2206 C CA . TYR A 1 289 ? -23.638 7.159 -5.253 1.00 96.62 289 TYR A CA 1
ATOM 2207 C C . TYR A 1 289 ? -23.819 6.300 -3.994 1.00 96.62 289 TYR A C 1
ATOM 2209 O O . TYR A 1 289 ? -24.942 5.914 -3.656 1.00 96.62 289 TYR A O 1
ATOM 2217 N N . ILE A 1 290 ? -22.712 6.045 -3.283 1.00 95.06 290 ILE A N 1
ATOM 2218 C CA . ILE A 1 290 ? -22.703 5.273 -2.034 1.00 95.06 290 ILE A CA 1
ATOM 2219 C C . ILE A 1 290 ? -23.692 5.865 -1.027 1.00 95.06 290 ILE A C 1
ATOM 2221 O O . ILE A 1 290 ? -23.677 7.065 -0.740 1.00 95.06 290 ILE A O 1
ATOM 2225 N N . LYS A 1 291 ? -24.513 4.995 -0.436 1.00 95.19 291 LYS A N 1
ATOM 2226 C CA . LYS A 1 291 ? -25.505 5.351 0.586 1.00 95.19 291 LYS A CA 1
ATOM 2227 C C . LYS A 1 291 ? -25.692 4.238 1.612 1.00 95.19 291 LYS A C 1
ATOM 2229 O O . LYS A 1 291 ? -25.239 3.115 1.422 1.00 95.19 291 LYS A O 1
ATOM 2234 N N . ALA A 1 292 ? -26.372 4.562 2.710 1.00 96.06 292 ALA A N 1
ATOM 2235 C CA . ALA A 1 292 ? -26.673 3.587 3.751 1.00 96.06 292 ALA A CA 1
ATOM 2236 C C . ALA A 1 292 ? -27.453 2.380 3.192 1.00 96.06 292 ALA A C 1
ATOM 2238 O O . ALA A 1 292 ? -28.391 2.555 2.411 1.00 96.06 292 ALA A O 1
ATOM 2239 N N . GLY A 1 293 ? -27.065 1.179 3.616 1.00 95.94 293 GLY A N 1
ATOM 2240 C CA . GLY A 1 293 ? -27.562 -0.105 3.122 1.00 95.94 293 GLY A CA 1
ATOM 2241 C C . GLY A 1 293 ? -26.773 -0.681 1.940 1.00 95.94 293 GLY A C 1
ATOM 2242 O O . GLY A 1 293 ? -26.980 -1.844 1.597 1.00 95.94 293 GLY A O 1
ATOM 2243 N N . ASP A 1 294 ? -25.864 0.084 1.323 1.00 97.12 294 ASP A N 1
ATOM 2244 C CA . ASP A 1 294 ? -24.944 -0.467 0.326 1.00 97.12 294 ASP A CA 1
ATOM 2245 C C . ASP A 1 294 ? -23.971 -1.457 0.981 1.00 97.12 294 ASP A C 1
ATOM 2247 O O . ASP A 1 294 ? -23.519 -1.257 2.110 1.00 97.12 294 ASP A O 1
ATOM 2251 N N . ILE A 1 295 ? -23.613 -2.511 0.245 1.00 96.00 295 ILE A N 1
ATOM 2252 C CA . ILE A 1 295 ? -22.642 -3.519 0.676 1.00 96.00 295 ILE A CA 1
ATOM 2253 C C . ILE A 1 295 ? -21.374 -3.383 -0.164 1.00 96.00 295 ILE A C 1
ATOM 2255 O O . ILE A 1 295 ? -21.421 -3.512 -1.388 1.00 96.00 295 ILE A O 1
ATOM 2259 N N . LEU A 1 296 ? -20.241 -3.151 0.495 1.00 95.38 296 LEU A N 1
ATOM 2260 C CA . LEU A 1 296 ? -18.938 -2.968 -0.138 1.00 95.38 296 LEU A CA 1
ATOM 2261 C C . LEU A 1 296 ? -18.011 -4.136 0.218 1.00 95.38 296 LEU A C 1
ATOM 2263 O O . LEU A 1 296 ? -17.940 -4.524 1.385 1.00 95.38 296 LEU A O 1
ATOM 2267 N N . PRO A 1 297 ? -17.288 -4.719 -0.749 1.00 94.94 297 PRO A N 1
ATOM 2268 C CA . PRO A 1 297 ? -16.292 -5.729 -0.436 1.00 94.94 297 PRO A CA 1
ATOM 2269 C C . PRO A 1 297 ? -15.054 -5.084 0.201 1.00 94.94 297 PRO A C 1
ATOM 2271 O O . PRO A 1 297 ? -14.568 -4.058 -0.270 1.00 94.94 297 PRO A O 1
ATOM 2274 N N . VAL A 1 298 ? -14.536 -5.716 1.250 1.00 95.12 298 VAL A N 1
ATOM 2275 C CA . VAL A 1 298 ? -13.271 -5.350 1.895 1.00 95.12 298 VAL A CA 1
ATOM 2276 C C . VAL A 1 298 ? -12.192 -6.301 1.401 1.00 95.12 298 VAL A C 1
ATOM 2278 O O . VAL A 1 298 ? -12.404 -7.515 1.373 1.00 95.12 298 VAL A O 1
ATOM 2281 N N . TRP A 1 299 ? -11.050 -5.742 1.020 1.00 95.50 299 TRP A N 1
ATOM 2282 C CA . TRP A 1 299 ? -9.908 -6.475 0.490 1.00 95.50 299 TRP A CA 1
ATOM 2283 C C . TRP A 1 299 ? -8.656 -6.145 1.299 1.00 95.50 299 TRP A C 1
ATOM 2285 O O . TRP A 1 299 ? -8.503 -5.012 1.757 1.00 95.50 299 TRP A O 1
ATOM 2295 N N . SER A 1 300 ? -7.768 -7.120 1.457 1.00 93.62 300 SER A N 1
ATOM 2296 C CA . SER A 1 300 ? -6.432 -6.951 2.028 1.00 93.62 300 SER A CA 1
ATOM 2297 C C . SER A 1 300 ? -5.377 -7.335 0.987 1.00 93.62 300 SER A C 1
ATOM 2299 O O . SER A 1 300 ? -5.645 -8.151 0.105 1.00 93.62 300 SER A O 1
ATOM 2301 N N . LEU A 1 301 ? -4.196 -6.723 1.041 1.00 91.25 301 LEU A N 1
ATOM 2302 C CA . LEU A 1 301 ? -3.088 -7.075 0.157 1.00 91.25 301 LEU A CA 1
ATOM 2303 C C . LEU A 1 301 ? -2.139 -8.023 0.892 1.00 91.25 301 LEU A C 1
ATOM 2305 O O . LEU A 1 301 ? -1.560 -7.648 1.910 1.00 91.25 301 LEU A O 1
ATOM 2309 N N . ASP A 1 302 ? -1.930 -9.221 0.349 1.00 88.94 302 ASP A N 1
ATOM 2310 C CA . ASP A 1 302 ? -0.811 -10.069 0.751 1.00 88.94 302 ASP A CA 1
ATOM 2311 C C . ASP A 1 302 ? 0.468 -9.522 0.102 1.00 88.94 302 ASP A C 1
ATOM 2313 O O . ASP A 1 302 ? 0.688 -9.673 -1.099 1.00 88.94 302 ASP A O 1
ATOM 2317 N N . GLU A 1 303 ? 1.321 -8.878 0.897 1.00 82.56 303 GLU A N 1
ATOM 2318 C CA . GLU A 1 303 ? 2.587 -8.280 0.449 1.00 82.56 303 GLU A CA 1
ATOM 2319 C C . GLU A 1 303 ? 3.692 -9.309 0.143 1.00 82.56 303 GLU A C 1
ATOM 2321 O O . GLU A 1 303 ? 4.760 -8.953 -0.348 1.00 82.56 303 GLU A O 1
ATOM 2326 N N . THR A 1 304 ? 3.485 -10.588 0.465 1.00 82.25 304 THR A N 1
ATOM 2327 C CA . THR A 1 304 ? 4.421 -11.661 0.098 1.00 82.25 304 THR A CA 1
ATOM 2328 C C . THR A 1 304 ? 4.058 -12.227 -1.268 1.00 82.25 304 THR A C 1
ATOM 2330 O O . THR A 1 304 ? 4.927 -12.400 -2.121 1.00 82.25 304 THR A O 1
ATOM 2333 N N . ALA A 1 305 ? 2.772 -12.514 -1.478 1.00 85.19 305 ALA A N 1
ATOM 2334 C CA . ALA A 1 305 ? 2.258 -13.021 -2.747 1.00 85.19 305 ALA A CA 1
ATOM 2335 C C . ALA A 1 305 ? 1.995 -11.909 -3.780 1.00 85.19 305 ALA A C 1
ATOM 2337 O O . ALA A 1 305 ? 1.810 -12.205 -4.959 1.00 85.19 305 ALA A O 1
ATOM 2338 N N . MET A 1 306 ? 1.979 -10.644 -3.345 1.00 85.75 306 MET A N 1
ATOM 2339 C CA . MET A 1 306 ? 1.529 -9.479 -4.115 1.00 85.75 306 MET A CA 1
ATOM 2340 C C . MET A 1 306 ? 0.146 -9.691 -4.738 1.00 85.75 306 MET A C 1
ATOM 2342 O O . MET A 1 306 ? -0.071 -9.418 -5.919 1.00 85.75 306 MET A O 1
ATOM 2346 N N . GLN A 1 307 ? -0.784 -10.196 -3.927 1.00 90.06 307 GLN A N 1
ATOM 2347 C CA . GLN A 1 307 ? -2.119 -10.616 -4.343 1.00 90.06 307 GLN A CA 1
ATOM 2348 C C . GLN A 1 307 ? -3.182 -10.054 -3.394 1.00 90.06 307 GLN A C 1
ATOM 2350 O O . GLN A 1 307 ? -3.029 -10.120 -2.176 1.00 90.06 307 GLN A O 1
ATOM 2355 N N . TRP A 1 308 ? -4.276 -9.526 -3.942 1.00 93.75 308 TRP A N 1
ATOM 2356 C CA . TRP A 1 308 ? -5.419 -9.084 -3.144 1.00 93.75 308 TRP A CA 1
ATOM 2357 C C . TRP A 1 308 ? -6.261 -10.271 -2.676 1.00 93.75 308 TRP A C 1
ATOM 2359 O O . TRP A 1 308 ? -6.642 -11.135 -3.466 1.00 93.75 308 TRP A O 1
ATOM 2369 N N . HIS A 1 309 ? -6.612 -10.282 -1.399 1.00 95.44 309 HIS A N 1
ATOM 2370 C CA . HIS A 1 309 ? -7.501 -11.258 -0.793 1.00 95.44 309 HIS A CA 1
ATOM 2371 C C . HIS A 1 309 ? -8.805 -10.578 -0.380 1.00 95.44 309 HIS A C 1
ATOM 2373 O O . HIS A 1 309 ? -8.806 -9.532 0.273 1.00 95.44 309 HIS A O 1
ATOM 2379 N N . LYS A 1 310 ? -9.942 -11.141 -0.795 1.00 95.81 310 LYS A N 1
ATOM 2380 C CA . LYS A 1 310 ? -11.247 -10.649 -0.349 1.00 95.81 310 LYS A CA 1
ATOM 2381 C C . LYS A 1 310 ? -11.477 -11.103 1.086 1.00 95.81 310 LYS A C 1
ATOM 2383 O O . LYS A 1 310 ? -11.583 -12.295 1.330 1.00 95.81 310 LYS A O 1
ATOM 2388 N N . GLU A 1 311 ? -11.644 -10.164 2.008 1.00 92.75 311 GLU A N 1
ATOM 2389 C CA . GLU A 1 311 ? -11.799 -10.464 3.435 1.00 92.75 311 GLU A CA 1
ATOM 2390 C C . GLU A 1 311 ? -13.261 -10.632 3.829 1.00 92.75 311 GLU A C 1
ATOM 2392 O O . GLU A 1 311 ? -13.692 -11.662 4.343 1.00 92.75 311 GLU A O 1
ATOM 2397 N N . THR A 1 312 ? -14.065 -9.600 3.592 1.00 93.00 312 THR A N 1
ATOM 2398 C CA . THR A 1 312 ? -15.436 -9.530 4.102 1.00 93.00 312 THR A CA 1
ATOM 2399 C C . THR A 1 312 ? -16.308 -8.622 3.243 1.00 93.00 312 THR A C 1
ATOM 2401 O O . THR A 1 312 ? -15.868 -8.047 2.245 1.00 93.00 312 THR A O 1
ATOM 2404 N N . LEU A 1 313 ? -17.577 -8.522 3.615 1.00 94.69 313 LEU A N 1
ATOM 2405 C CA . LEU A 1 313 ? -18.521 -7.544 3.105 1.00 94.69 313 LEU A CA 1
ATOM 2406 C C . LEU A 1 313 ? -18.849 -6.571 4.239 1.00 94.69 313 LEU A C 1
ATOM 2408 O O . LEU A 1 313 ? -19.258 -6.995 5.318 1.00 94.69 313 LEU A O 1
ATOM 2412 N N . ALA A 1 314 ? -18.672 -5.278 3.992 1.00 94.81 314 ALA A N 1
ATOM 2413 C CA . ALA A 1 314 ? -19.013 -4.211 4.921 1.00 94.81 314 ALA A CA 1
ATOM 2414 C C . ALA A 1 314 ? -20.321 -3.536 4.494 1.00 94.81 314 ALA A C 1
ATOM 2416 O O . ALA A 1 314 ? -20.510 -3.223 3.319 1.00 94.81 314 ALA A O 1
ATOM 2417 N N . GLU A 1 315 ? -21.213 -3.294 5.452 1.00 95.62 315 GLU A N 1
ATOM 2418 C CA . GLU A 1 315 ? -22.428 -2.511 5.235 1.00 95.62 315 GLU A CA 1
ATOM 2419 C C . GLU A 1 315 ? -22.155 -1.028 5.492 1.00 95.62 315 GLU A C 1
ATOM 2421 O O . GLU A 1 315 ? -21.589 -0.644 6.518 1.00 95.62 315 GLU A O 1
ATOM 2426 N N . VAL A 1 316 ? -22.587 -0.180 4.564 1.00 95.94 316 VAL A N 1
ATOM 2427 C CA . VAL A 1 316 ? -22.571 1.267 4.745 1.00 95.94 316 VAL A CA 1
ATOM 2428 C C . VAL A 1 316 ? -23.720 1.642 5.668 1.00 95.94 316 VAL A C 1
ATOM 2430 O O . VAL A 1 316 ? -24.886 1.404 5.361 1.00 95.94 316 VAL A O 1
ATOM 2433 N N . VAL A 1 317 ? -23.408 2.281 6.789 1.00 94.44 317 VAL A N 1
ATOM 2434 C CA . VAL A 1 317 ? -24.407 2.739 7.759 1.00 94.44 317 VAL A CA 1
ATOM 2435 C C . VAL A 1 317 ? -24.482 4.260 7.776 1.00 94.44 317 VAL A C 1
ATOM 2437 O O . VAL A 1 317 ? -23.478 4.952 7.608 1.00 94.44 317 VAL A O 1
ATOM 2440 N N . SER A 1 318 ? -25.679 4.809 7.992 1.00 87.50 318 SER A N 1
ATOM 2441 C CA . SER A 1 318 ? -25.819 6.244 8.234 1.00 87.50 318 SER A CA 1
ATOM 2442 C C . SER A 1 318 ? -25.262 6.567 9.614 1.00 87.50 318 SER A C 1
ATOM 2444 O O . SER A 1 318 ? -25.775 6.074 10.622 1.00 87.50 318 SER A O 1
ATOM 2446 N N . ASN A 1 319 ? -24.257 7.432 9.681 1.00 74.12 319 ASN A N 1
ATOM 2447 C CA . ASN A 1 319 ? -23.881 8.010 10.958 1.00 74.12 319 ASN A CA 1
ATOM 2448 C C . ASN A 1 319 ? -24.980 9.016 11.338 1.00 74.12 319 ASN A C 1
ATOM 2450 O O . ASN A 1 319 ? -25.316 9.882 10.532 1.00 74.12 319 ASN A O 1
ATOM 2454 N N . ASN A 1 320 ? -25.589 8.897 12.522 1.00 47.78 320 ASN A N 1
ATOM 2455 C CA . ASN A 1 320 ? -26.654 9.800 12.996 1.00 47.78 320 ASN A CA 1
ATOM 2456 C C . ASN A 1 320 ? -26.091 11.202 13.344 1.00 47.78 320 ASN A C 1
ATOM 2458 O O . ASN A 1 320 ? -26.236 11.680 14.468 1.00 47.78 320 ASN A O 1
ATOM 2462 N N . GLY A 1 321 ? -25.409 11.846 12.393 1.00 44.06 321 GLY A N 1
ATOM 2463 C CA . GLY A 1 321 ? -24.617 13.056 12.604 1.00 44.06 321 GLY A CA 1
ATOM 2464 C C . GLY A 1 321 ? -24.201 13.838 11.350 1.00 44.06 321 GLY A C 1
ATOM 2465 O O . GLY A 1 321 ? -23.433 14.784 11.506 1.00 44.06 321 GLY A O 1
ATOM 2466 N N . GLY A 1 322 ? -24.710 13.510 10.154 1.00 32.81 322 GLY A N 1
ATOM 2467 C CA . GLY A 1 322 ? -24.514 14.312 8.931 1.00 32.81 322 GLY A CA 1
ATOM 2468 C C . GLY A 1 322 ? -24.036 13.519 7.728 1.00 32.81 322 GLY A C 1
ATOM 2469 O O . GLY A 1 322 ? -23.116 12.692 7.903 1.00 32.81 322 GLY A O 1
#